Protein AF-A0A422QL48-F1 (afdb_monomer)

Organism: NCBI:txid373040

Solvent-accessible surface area (backbone atoms only — not comparable to full-atom values): 13027 Å² total; per-residue (Å²): 132,65,73,59,81,75,48,98,52,60,61,43,51,34,86,75,54,53,84,78,45,74,84,58,44,62,42,92,86,65,49,79,40,74,81,73,50,56,29,37,37,58,52,102,90,50,55,32,35,30,37,76,38,78,35,72,60,24,81,41,78,44,63,65,58,15,39,50,58,50,47,55,51,46,24,69,75,67,74,45,86,71,91,70,59,61,68,58,48,49,58,46,28,54,73,78,37,47,67,59,31,51,60,42,39,48,93,33,13,46,49,52,54,45,31,51,23,67,75,56,32,65,69,31,27,33,42,30,17,74,35,80,46,52,72,70,56,46,50,50,39,48,77,74,66,50,64,67,44,30,58,91,45,39,69,60,50,53,52,49,38,54,38,42,75,72,71,47,80,71,68,85,68,89,60,88,76,74,95,52,93,66,93,59,83,75,80,86,61,84,88,61,58,71,70,57,49,54,52,50,50,50,50,52,50,53,52,50,53,51,50,50,55,55,53,56,65,58,65,76,75,119

Foldseek 3Di:
DDLVVPDPFDKDACVVCVVVDDCFDQAPVGDTDRDAAGMWTDDPPDIAGEHEDAQDAEAQQDQVQLQVQLQVVCCVVVVDNDRDDLVVSLVVCVVVPVVSSCHRHPSRHLRVLLRVCVVQPCLHYEYEHCDHHDPVRVVVSVVVVHHYYYSVCVVVSNVQSVCVVVVNDQDQDDDPDDPDRDRDRPPPCPPDDPVVVVVVSVVVVVVVVVVVVVVVVVVVPD

Radius of gyration: 19.91 Å; Cα contacts (8 Å, |Δi|>4): 243; chains: 1; bounding box: 54×34×48 Å

Mean predicted aligned error: 13.11 Å

Nearest PDB structures (foldseek):
  1xmx-assembly1_A  TM=4.305E-01  e=8.529E-03  Vibrio cholerae
  8bao-assembly1_B  TM=3.977E-01  e=2.070E-01  Dysgonamonadaceae bacterium
  7lf1-assembly1_A  TM=5.171E-01  e=3.400E+00  Homo sapiens
  6dkt-assembly6_F  TM=5.519E-01  e=5.025E+00  Bacillus subtilis subsp. subtilis str. 168
  2hqr-assembly1_B  TM=3.252E-01  e=3.400E+00  Helicobacter pylori J99

Secondary structure (DSSP, 8-state):
--GGGGSSS-EEEHHHHGGGS-S-EE-TT--EE-PPPSEEEEETTEEEEEEEE-S--B---SHHHHHHHHHHHHHHHH---S---HHHHHHHHHHH-HHHHHHH-GGGBHHHHHHHHHHH-TTTEEEEESSPPPHHHHHHHHHTT--EEEGGGHHHHHHHHHHHHTT---------SSS-------GGGTT--HHHHHHHHHHHHHHHHHHHHHHHTTGGG-

Sequence (222 aa):
MAYFATLPIPSEATQTFAPLLPSTYRDGAGVELRGKPDALFTQAKSYTFIESKNGKLNYHLDKASSHRALQDEYTLRMHDGRDKDYNDLTAHFNRTNRSFMLDHAWNNSLFKVLALQAEHGWQRYVVCFKRNPSKADALRYIEAGLVFCTEKTLPDMLRTIELAQHGIFLPFQLKTRTYGYSVTPDHTDHGKPAAEIAASDRSRYEQRIAAIRTEAQRDDWY

Structure (mmCIF, N/CA/C/O backbone):
data_AF-A0A422QL48-F1
#
_entry.id   AF-A0A422QL48-F1
#
loop_
_atom_site.group_PDB
_atom_site.id
_atom_site.type_symbol
_atom_site.label_atom_id
_atom_site.label_alt_id
_atom_site.label_comp_id
_atom_site.label_asym_id
_atom_site.label_entity_id
_atom_site.label_seq_id
_atom_site.pdbx_PDB_ins_code
_atom_site.Cartn_x
_atom_site.Cartn_y
_atom_site.Cartn_z
_atom_site.occupancy
_atom_site.B_iso_or_equiv
_atom_site.auth_seq_id
_atom_site.auth_comp_id
_atom_site.auth_asym_id
_atom_site.auth_atom_id
_atom_site.pdbx_PDB_model_num
ATOM 1 N N . MET A 1 1 ? 7.522 18.920 6.821 1.00 43.50 1 MET A N 1
ATOM 2 C CA . MET A 1 1 ? 6.994 18.454 8.120 1.00 43.50 1 MET A CA 1
ATOM 3 C C . MET A 1 1 ? 5.850 17.498 7.849 1.00 43.50 1 MET A C 1
ATOM 5 O O . MET A 1 1 ? 4.996 17.833 7.038 1.00 43.50 1 MET A O 1
ATOM 9 N N . ALA A 1 2 ? 5.914 16.281 8.394 1.00 56.09 2 ALA A N 1
ATOM 10 C CA . ALA A 1 2 ? 4.987 15.200 8.067 1.00 56.09 2 ALA A CA 1
ATOM 11 C C . ALA A 1 2 ? 3.587 15.521 8.602 1.00 56.09 2 ALA A C 1
ATOM 13 O O . ALA A 1 2 ? 3.455 15.833 9.780 1.00 56.09 2 ALA A O 1
ATOM 14 N N . TYR A 1 3 ? 2.566 15.426 7.746 1.00 62.69 3 TYR A N 1
ATOM 15 C CA . TYR A 1 3 ? 1.146 15.606 8.076 1.00 62.69 3 TYR A CA 1
ATOM 16 C C . TYR A 1 3 ? 0.751 14.967 9.423 1.00 62.69 3 TYR A C 1
ATOM 18 O O . TYR A 1 3 ? 0.036 15.564 10.222 1.00 62.69 3 TYR A O 1
ATOM 26 N N . PHE A 1 4 ? 1.318 13.801 9.730 1.00 65.31 4 PHE A N 1
ATOM 27 C CA . PHE A 1 4 ? 1.089 13.060 10.971 1.00 65.31 4 PHE A CA 1
ATOM 28 C C . PHE A 1 4 ? 1.427 13.840 12.249 1.00 65.31 4 PHE A C 1
ATOM 30 O O . PHE A 1 4 ? 0.671 13.763 13.208 1.00 65.31 4 PHE A O 1
ATOM 37 N N . ALA A 1 5 ? 2.468 14.680 12.235 1.00 60.34 5 ALA A N 1
ATOM 38 C CA . ALA A 1 5 ? 2.866 15.487 13.392 1.00 60.34 5 ALA A CA 1
ATOM 39 C C . ALA A 1 5 ? 1.865 16.606 13.741 1.00 60.34 5 ALA A C 1
ATOM 41 O O . ALA A 1 5 ? 1.982 17.224 14.794 1.00 60.34 5 ALA A O 1
ATOM 42 N N . THR A 1 6 ? 0.908 16.896 12.854 1.00 65.62 6 THR A N 1
ATOM 43 C CA . THR A 1 6 ? -0.144 17.903 13.087 1.00 65.62 6 THR A CA 1
ATOM 44 C C . THR A 1 6 ? -1.448 17.313 13.616 1.00 65.62 6 THR A C 1
ATOM 46 O O . THR A 1 6 ? -2.377 18.058 13.921 1.00 65.62 6 THR A O 1
ATOM 49 N N . LEU A 1 7 ? -1.540 15.984 13.719 1.00 65.31 7 LEU A N 1
ATOM 50 C CA . LEU A 1 7 ? -2.732 15.327 14.233 1.00 65.31 7 LEU A CA 1
ATOM 51 C C . LEU A 1 7 ? -2.743 15.349 15.770 1.00 65.31 7 LEU A C 1
ATOM 53 O O . LEU A 1 7 ? -1.691 15.233 16.393 1.00 65.31 7 LEU A O 1
ATOM 57 N N . PRO A 1 8 ? -3.925 15.438 16.405 1.00 63.09 8 PRO A N 1
ATOM 58 C CA . PRO A 1 8 ? -4.055 15.455 17.865 1.00 63.09 8 PRO A CA 1
ATOM 59 C C . PRO A 1 8 ? -3.821 14.080 18.521 1.00 63.09 8 PRO A C 1
ATOM 61 O O . PRO A 1 8 ? -4.098 13.913 19.705 1.00 63.09 8 PRO A O 1
ATOM 64 N N . ILE A 1 9 ? -3.355 13.085 17.759 1.00 67.81 9 ILE A N 1
ATOM 65 C CA . ILE A 1 9 ? -3.074 11.725 18.226 1.00 67.81 9 ILE A CA 1
ATOM 66 C C . ILE A 1 9 ? -1.554 11.540 18.184 1.00 67.81 9 ILE A C 1
ATOM 68 O O . ILE A 1 9 ? -0.966 11.819 17.135 1.00 67.81 9 ILE A O 1
ATOM 72 N N . PRO A 1 10 ? -0.915 11.071 19.275 1.00 73.62 10 PRO A N 1
ATOM 73 C CA . PRO A 1 10 ? 0.518 10.818 19.292 1.00 73.62 10 PRO A CA 1
ATOM 74 C C . PRO A 1 10 ? 0.938 9.915 18.129 1.00 73.62 10 PRO A C 1
ATOM 76 O O . PRO A 1 10 ? 0.399 8.823 17.933 1.00 73.62 10 PRO A O 1
ATOM 79 N N . SER A 1 11 ? 1.904 10.396 17.350 1.00 78.31 11 SER A N 1
ATOM 80 C CA . SER A 1 11 ? 2.470 9.663 16.224 1.00 78.31 11 SER A CA 1
ATOM 81 C C . SER A 1 11 ? 3.981 9.583 16.360 1.00 78.31 11 SER A C 1
ATOM 83 O O . SER A 1 11 ? 4.636 10.594 16.625 1.00 78.31 11 SER A O 1
ATOM 85 N N . GLU A 1 12 ? 4.536 8.414 16.091 1.00 77.75 12 GLU A N 1
ATOM 86 C CA . GLU A 1 12 ? 5.967 8.175 16.002 1.00 77.75 12 GLU A CA 1
ATOM 87 C C . GLU A 1 12 ? 6.368 8.022 14.532 1.00 77.75 12 GLU A C 1
ATOM 89 O O . GLU A 1 12 ? 5.692 7.356 13.742 1.00 77.75 12 GLU A O 1
ATOM 94 N N . ALA A 1 13 ? 7.480 8.648 14.148 1.00 73.62 13 ALA A N 1
ATOM 95 C C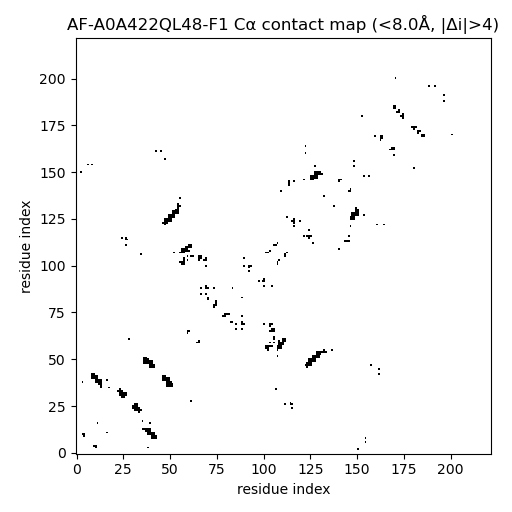A . ALA A 1 13 ? 8.055 8.463 12.821 1.00 73.62 13 ALA A CA 1
ATOM 96 C C . ALA A 1 13 ? 8.728 7.087 12.721 1.00 73.62 13 ALA A C 1
ATOM 98 O O . ALA A 1 13 ? 9.214 6.565 13.725 1.00 73.62 13 ALA A O 1
ATOM 99 N N . THR A 1 14 ? 8.844 6.536 11.505 1.00 74.62 14 THR A N 1
ATOM 100 C CA . THR A 1 14 ? 9.477 5.224 11.255 1.00 74.62 14 THR A CA 1
ATOM 101 C C . THR A 1 14 ? 10.773 5.013 12.023 1.00 74.62 14 THR A C 1
ATOM 103 O O . THR A 1 14 ? 10.976 3.945 12.579 1.00 74.62 14 THR A O 1
ATOM 106 N N . GLN A 1 15 ? 11.651 6.016 12.086 1.00 70.19 15 GLN A N 1
ATOM 107 C CA . GLN A 1 15 ? 12.968 5.893 12.723 1.00 70.19 15 GLN A CA 1
ATOM 108 C C . GLN A 1 15 ? 12.890 5.550 14.220 1.00 70.19 15 GLN A C 1
ATOM 110 O O . GLN A 1 15 ? 13.799 4.906 14.737 1.00 70.19 15 GLN A O 1
ATOM 115 N N . THR A 1 16 ? 11.805 5.941 14.890 1.00 65.38 16 THR A N 1
ATOM 116 C CA . THR A 1 16 ? 11.601 5.764 16.331 1.00 65.38 16 THR A CA 1
ATOM 117 C C . THR A 1 16 ? 11.198 4.331 16.678 1.00 65.38 16 THR A C 1
ATOM 119 O O . THR A 1 16 ? 11.767 3.745 17.594 1.00 65.38 16 THR A O 1
ATOM 122 N N . PHE A 1 17 ? 10.283 3.729 15.911 1.00 67.56 17 PHE A N 1
ATOM 123 C CA . PHE A 1 17 ? 9.769 2.379 16.186 1.00 67.56 17 PHE A CA 1
ATOM 124 C C . PHE A 1 17 ? 10.379 1.291 15.295 1.00 67.56 17 PHE A C 1
ATOM 126 O O . PHE A 1 17 ? 10.268 0.105 15.596 1.00 67.56 17 PHE A O 1
ATOM 133 N N . ALA A 1 18 ? 11.050 1.658 14.200 1.00 62.59 18 ALA A N 1
ATOM 134 C CA . ALA A 1 18 ? 11.677 0.713 13.282 1.00 62.59 18 ALA A CA 1
ATOM 135 C C . ALA A 1 18 ? 12.581 -0.323 13.972 1.00 62.59 18 ALA A C 1
ATOM 137 O O . ALA A 1 18 ? 12.515 -1.483 13.563 1.00 62.59 18 ALA A O 1
ATOM 138 N N . PRO A 1 19 ? 13.427 0.025 14.960 1.00 61.91 19 PRO A N 1
ATOM 139 C CA . PRO A 1 19 ? 14.270 -0.955 15.652 1.00 61.91 19 PRO A CA 1
ATOM 140 C C . PRO A 1 19 ? 13.489 -1.989 16.475 1.00 61.91 19 PRO A C 1
ATOM 142 O O . PRO A 1 19 ? 14.039 -3.031 16.806 1.00 61.91 19 PRO A O 1
ATOM 145 N N . LEU A 1 20 ? 12.226 -1.699 16.801 1.00 55.69 20 LEU A N 1
ATOM 146 C CA . LEU A 1 20 ? 11.358 -2.530 17.639 1.00 55.69 20 LEU A CA 1
ATOM 147 C C . LEU A 1 20 ? 10.508 -3.517 16.826 1.00 55.69 20 LEU A C 1
ATOM 149 O O . LEU A 1 20 ? 9.847 -4.379 17.399 1.00 55.69 20 LEU A O 1
ATOM 153 N N . LEU A 1 21 ? 10.506 -3.387 15.498 1.00 60.84 21 LEU A N 1
ATOM 154 C CA . LEU A 1 21 ? 9.803 -4.295 14.599 1.00 60.84 21 LEU A CA 1
ATOM 155 C C . LEU A 1 21 ? 10.692 -5.479 14.209 1.00 60.84 21 LEU A C 1
ATOM 157 O O . LEU A 1 21 ? 11.909 -5.292 14.083 1.00 60.84 21 LEU A O 1
ATOM 161 N N . PRO A 1 22 ? 10.104 -6.668 13.944 1.00 58.56 22 PRO A N 1
ATOM 162 C CA . PRO A 1 22 ? 10.820 -7.761 13.303 1.00 58.56 22 PRO A CA 1
ATOM 163 C C . PRO A 1 22 ? 11.587 -7.227 12.098 1.00 58.56 22 PRO A C 1
ATOM 165 O O . PRO A 1 22 ? 11.089 -6.371 11.357 1.00 58.56 22 PRO A O 1
ATOM 168 N N . SER A 1 23 ? 12.819 -7.702 11.910 1.00 52.09 23 SER A N 1
ATOM 169 C CA . SER A 1 23 ? 13.667 -7.236 10.813 1.00 52.09 23 SER A CA 1
ATOM 170 C C . SER A 1 23 ? 12.979 -7.399 9.462 1.00 52.09 23 SER A C 1
ATOM 172 O O . SER A 1 23 ? 13.298 -6.645 8.539 1.00 52.09 23 SER A O 1
ATOM 174 N N . THR A 1 24 ? 12.049 -8.356 9.362 1.00 54.09 24 THR A N 1
ATOM 175 C CA . THR A 1 24 ? 11.407 -8.755 8.122 1.00 54.09 24 THR A CA 1
ATOM 176 C C . THR A 1 24 ? 9.975 -9.271 8.293 1.00 54.09 24 THR A C 1
ATOM 178 O O . THR A 1 24 ? 9.623 -9.836 9.327 1.00 54.09 24 THR A O 1
ATOM 181 N N . TYR A 1 25 ? 9.166 -9.064 7.250 1.00 57.78 25 TYR A N 1
ATOM 182 C CA . TYR A 1 25 ? 7.804 -9.597 7.081 1.00 57.78 25 TYR A CA 1
ATOM 183 C C . TYR A 1 25 ? 7.784 -10.564 5.900 1.00 57.78 25 TYR A C 1
ATOM 185 O O . TYR A 1 25 ? 8.689 -10.508 5.064 1.00 57.78 25 TYR A O 1
ATOM 193 N N . ARG A 1 26 ? 6.779 -11.433 5.785 1.00 54.88 26 ARG A N 1
ATOM 194 C CA . ARG A 1 26 ? 6.633 -12.310 4.612 1.00 54.88 26 ARG A CA 1
ATOM 195 C C . ARG A 1 26 ? 5.375 -11.944 3.845 1.00 54.88 26 ARG A C 1
ATOM 197 O O . ARG A 1 26 ? 4.303 -11.866 4.427 1.00 54.88 26 ARG A O 1
ATOM 204 N N . ASP A 1 27 ? 5.501 -11.731 2.540 1.00 49.56 27 ASP A N 1
ATOM 205 C CA . ASP A 1 27 ? 4.314 -11.616 1.693 1.00 49.56 27 ASP A CA 1
ATOM 206 C C . ASP A 1 27 ? 3.631 -12.980 1.474 1.00 49.56 27 ASP A C 1
ATOM 208 O O . ASP A 1 27 ? 4.111 -14.025 1.924 1.00 49.56 27 ASP A O 1
ATOM 212 N N . GLY A 1 28 ? 2.502 -12.983 0.757 1.00 41.44 28 GLY A N 1
ATOM 213 C CA . GLY A 1 28 ? 1.765 -14.208 0.420 1.00 41.44 28 GLY A CA 1
ATOM 214 C C . GLY A 1 28 ? 2.546 -15.213 -0.444 1.00 41.44 28 GLY A C 1
ATOM 215 O O . GLY A 1 28 ? 2.122 -16.359 -0.557 1.00 41.44 28 GLY A O 1
ATOM 216 N N . ALA A 1 29 ? 3.688 -14.815 -1.017 1.00 46.56 29 ALA A N 1
ATOM 217 C CA . ALA A 1 29 ? 4.619 -15.677 -1.745 1.00 46.56 29 ALA A CA 1
ATOM 218 C C . ALA A 1 29 ? 5.824 -16.112 -0.881 1.00 46.56 29 ALA A C 1
ATOM 220 O O . ALA A 1 29 ? 6.724 -16.802 -1.360 1.00 46.56 29 ALA A O 1
ATOM 221 N N . GLY A 1 30 ? 5.853 -15.729 0.400 1.00 55.38 30 GLY A N 1
ATOM 222 C CA . GLY A 1 30 ? 6.920 -16.048 1.343 1.00 55.38 30 GLY A CA 1
ATOM 223 C C . GLY A 1 30 ? 8.168 -15.172 1.211 1.00 55.38 30 GLY A C 1
ATOM 224 O O . GLY A 1 30 ? 9.175 -15.483 1.856 1.00 55.38 30 GLY A O 1
ATOM 225 N N . VAL A 1 31 ? 8.126 -14.099 0.410 1.00 57.59 31 VAL A N 1
ATOM 226 C CA . VAL A 1 31 ? 9.260 -13.196 0.181 1.00 57.59 31 VAL A CA 1
ATOM 227 C C . VAL A 1 31 ? 9.440 -12.267 1.366 1.00 57.59 31 VAL A C 1
ATOM 229 O O . VAL A 1 31 ? 8.507 -11.640 1.866 1.00 57.59 31 VAL A O 1
ATOM 232 N N . GLU A 1 32 ? 10.695 -12.149 1.778 1.00 61.31 32 GLU A N 1
ATOM 233 C CA . GLU A 1 32 ? 11.108 -11.333 2.898 1.00 61.31 32 GLU A CA 1
ATOM 234 C C . GLU A 1 32 ? 11.042 -9.827 2.557 1.00 61.31 32 GLU A C 1
ATOM 236 O O . GLU A 1 32 ? 11.844 -9.282 1.790 1.00 61.31 32 GLU A O 1
ATOM 241 N N . LEU A 1 33 ? 10.059 -9.131 3.127 1.00 58.56 33 LEU A N 1
ATOM 242 C CA . LEU A 1 33 ? 9.851 -7.697 2.986 1.00 58.56 33 LEU A CA 1
ATOM 243 C C . LEU A 1 33 ? 10.631 -6.938 4.061 1.00 58.56 33 LEU A C 1
ATOM 245 O O . LEU A 1 33 ? 10.467 -7.162 5.257 1.00 58.56 33 LEU A O 1
ATOM 249 N N . ARG A 1 34 ? 11.447 -5.976 3.620 1.00 60.38 34 ARG A N 1
ATOM 250 C CA . ARG A 1 34 ? 12.254 -5.093 4.486 1.00 60.38 34 ARG A CA 1
ATOM 251 C C . ARG A 1 34 ? 11.665 -3.686 4.648 1.00 60.38 34 ARG A C 1
ATOM 253 O O . ARG A 1 34 ? 12.280 -2.823 5.269 1.00 60.38 34 ARG A O 1
ATOM 260 N N . GLY A 1 35 ? 10.506 -3.425 4.039 1.00 62.91 35 GLY A N 1
ATOM 261 C CA . GLY A 1 35 ? 9.853 -2.117 4.092 1.00 62.91 35 GLY A CA 1
ATOM 262 C C . GLY A 1 35 ? 9.143 -1.925 5.427 1.00 62.91 35 GLY A C 1
ATOM 263 O O . GLY A 1 35 ? 8.305 -2.748 5.781 1.00 62.91 35 GLY A O 1
ATOM 264 N N . LYS A 1 36 ? 9.473 -0.849 6.144 1.00 71.44 36 LYS A N 1
ATOM 265 C CA . LYS A 1 36 ? 8.817 -0.480 7.404 1.00 71.44 36 LYS A CA 1
ATOM 266 C C . LYS A 1 36 ? 7.726 0.568 7.139 1.00 71.44 36 LYS A C 1
ATOM 268 O O . LYS A 1 36 ? 7.921 1.376 6.231 1.00 71.44 36 LYS A O 1
ATOM 273 N N . PRO A 1 37 ? 6.625 0.571 7.912 1.00 78.62 37 PRO A N 1
ATOM 274 C CA . PRO A 1 37 ? 5.576 1.586 7.801 1.00 78.62 37 PRO A CA 1
ATOM 275 C C . PRO A 1 37 ? 6.116 3.010 7.990 1.00 78.62 37 PRO A C 1
ATOM 277 O O . PRO A 1 37 ? 7.118 3.210 8.682 1.00 78.62 37 PRO A O 1
ATOM 280 N N . ASP A 1 38 ? 5.434 4.007 7.427 1.00 83.12 38 ASP A N 1
ATOM 281 C CA . ASP A 1 38 ? 5.844 5.420 7.474 1.00 83.12 38 ASP A CA 1
ATOM 282 C C . ASP A 1 38 ? 5.594 6.078 8.844 1.00 83.12 38 ASP A C 1
ATOM 284 O O . ASP A 1 38 ? 6.301 7.011 9.236 1.00 83.12 38 ASP A O 1
ATOM 288 N N . ALA A 1 39 ? 4.584 5.610 9.579 1.00 84.94 39 ALA A N 1
ATOM 289 C CA . ALA A 1 39 ? 4.273 6.104 10.916 1.00 84.94 39 ALA A CA 1
ATOM 290 C C . ALA A 1 39 ? 3.626 5.031 11.799 1.00 84.94 39 ALA A C 1
ATOM 292 O O . ALA A 1 39 ? 3.051 4.059 11.309 1.00 84.94 39 ALA A O 1
ATOM 293 N N . LEU A 1 40 ? 3.700 5.250 13.107 1.00 84.06 40 LEU A N 1
ATOM 294 C CA . LEU A 1 40 ? 2.999 4.489 14.133 1.00 84.06 40 LEU A CA 1
ATOM 295 C C . LEU A 1 40 ? 2.146 5.461 14.939 1.00 84.06 40 LEU A C 1
ATOM 297 O O . LEU A 1 40 ? 2.664 6.444 15.457 1.00 84.06 40 LEU A O 1
ATOM 301 N N . PHE A 1 41 ? 0.854 5.191 15.054 1.00 81.56 41 PHE A N 1
ATOM 302 C CA . PHE A 1 41 ? -0.030 5.916 15.961 1.00 81.56 41 PHE A CA 1
ATOM 303 C C . PHE A 1 41 ? -0.278 5.061 17.189 1.00 81.56 41 PHE A C 1
ATOM 305 O O . PHE A 1 41 ? -0.670 3.899 17.060 1.00 81.56 41 PHE A O 1
ATOM 312 N N . THR A 1 42 ? -0.048 5.636 18.364 1.00 77.38 42 THR A N 1
ATOM 313 C CA . THR A 1 42 ? -0.308 4.983 19.645 1.00 77.38 42 THR A CA 1
ATOM 314 C C . THR A 1 42 ? -1.605 5.527 20.235 1.00 77.38 42 THR A C 1
ATOM 316 O O . THR A 1 42 ? -1.836 6.733 20.316 1.00 77.38 42 THR A O 1
ATOM 319 N N . GLN A 1 43 ? -2.491 4.611 20.608 1.00 72.75 43 GLN A N 1
ATOM 320 C CA . GLN A 1 43 ? -3.752 4.874 21.297 1.00 72.75 43 GLN A CA 1
ATOM 321 C C . GLN A 1 43 ? -3.688 4.214 22.676 1.00 72.75 43 GLN A C 1
ATOM 323 O O . GLN A 1 43 ? -2.809 3.391 22.936 1.00 72.75 43 GLN A O 1
ATOM 328 N N . ALA A 1 44 ? -4.612 4.549 23.578 1.00 66.38 44 ALA A N 1
ATOM 329 C CA . ALA A 1 44 ? -4.507 4.190 24.997 1.00 66.38 44 ALA A CA 1
ATOM 330 C C . ALA A 1 44 ? -4.280 2.687 25.272 1.00 66.38 44 ALA A C 1
ATOM 332 O O . ALA A 1 44 ? -3.694 2.334 26.295 1.00 66.38 44 ALA A O 1
ATOM 333 N N . LYS A 1 45 ? -4.736 1.795 24.380 1.00 67.19 45 LYS A N 1
ATOM 334 C CA . LYS A 1 45 ? -4.548 0.336 24.489 1.00 67.19 45 LYS A CA 1
ATOM 335 C C . LYS A 1 45 ? -4.103 -0.335 23.189 1.00 67.19 45 LYS A C 1
ATOM 337 O O . LYS A 1 45 ? -4.168 -1.560 23.084 1.00 67.19 45 LYS A O 1
ATOM 342 N N . SER A 1 46 ? -3.685 0.432 22.186 1.00 71.88 46 SER A N 1
ATOM 343 C CA . SER A 1 46 ? -3.383 -0.130 20.873 1.00 71.88 46 SER A CA 1
ATOM 344 C C . SER A 1 46 ? -2.409 0.705 20.065 1.00 71.88 46 SER A C 1
ATOM 346 O O . SER A 1 46 ? -2.008 1.804 20.445 1.00 71.88 46 SER A O 1
ATOM 348 N N . TYR A 1 47 ? -2.003 0.134 18.940 1.00 81.56 47 TYR A N 1
ATOM 349 C CA . TYR A 1 47 ? -1.135 0.780 17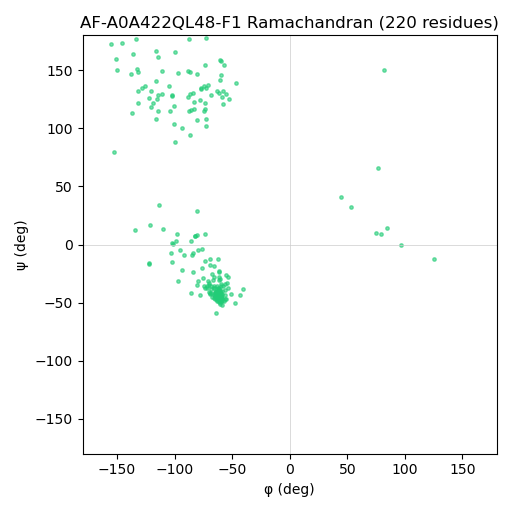.986 1.00 81.56 47 TYR A CA 1
ATOM 350 C C . TYR A 1 47 ? -1.634 0.501 16.570 1.00 81.56 47 TYR A C 1
ATOM 352 O O . TYR A 1 47 ? -2.168 -0.574 16.290 1.00 81.56 47 TYR A O 1
ATOM 360 N N . THR A 1 48 ? -1.439 1.470 15.680 1.00 85.00 48 THR A N 1
ATOM 361 C CA . THR A 1 48 ? -1.760 1.348 14.256 1.00 85.00 48 THR A CA 1
ATOM 362 C C . THR A 1 48 ? -0.575 1.819 13.421 1.00 85.00 48 THR A C 1
ATOM 364 O O . THR A 1 48 ? -0.147 2.968 13.528 1.00 85.00 48 THR A O 1
ATOM 367 N N . PHE A 1 49 ? -0.054 0.940 12.571 1.00 87.06 49 PHE A N 1
ATOM 368 C CA . PHE A 1 49 ? 0.920 1.277 11.542 1.00 87.06 49 PHE A CA 1
ATOM 369 C C . PHE A 1 49 ? 0.237 1.960 10.364 1.00 87.06 49 PHE A C 1
ATOM 371 O O . PHE A 1 49 ? -0.787 1.487 9.867 1.00 87.06 49 PHE A O 1
ATOM 378 N N . ILE A 1 50 ? 0.841 3.043 9.885 1.00 89.31 50 ILE A N 1
ATOM 379 C CA . ILE A 1 50 ? 0.377 3.791 8.723 1.00 89.31 50 ILE A CA 1
ATOM 380 C C . ILE A 1 50 ? 1.412 3.700 7.609 1.00 89.31 50 ILE A C 1
ATOM 382 O O . ILE A 1 50 ? 2.570 4.078 7.786 1.00 89.31 50 ILE A O 1
ATOM 386 N N . GLU A 1 51 ? 0.969 3.251 6.440 1.00 90.56 51 GLU A N 1
ATOM 387 C CA . GLU A 1 51 ? 1.723 3.320 5.188 1.00 90.56 51 GLU A CA 1
ATOM 388 C C . GLU A 1 51 ? 1.145 4.450 4.328 1.00 90.56 51 GLU A C 1
ATOM 390 O O . GLU A 1 51 ? -0.005 4.400 3.887 1.00 90.56 51 GLU A O 1
ATOM 395 N N . SER A 1 52 ? 1.941 5.486 4.087 1.00 90.75 52 SER A N 1
ATOM 396 C CA . SER A 1 52 ? 1.562 6.657 3.310 1.00 90.75 52 SER A CA 1
ATOM 397 C C . SER A 1 52 ? 1.756 6.420 1.814 1.00 90.75 52 SER A C 1
ATOM 399 O O . SER A 1 52 ? 2.824 6.021 1.345 1.00 90.75 52 SER A O 1
ATOM 401 N N . LYS A 1 53 ? 0.728 6.727 1.021 1.00 90.25 53 LYS A N 1
ATOM 402 C CA . LYS A 1 53 ? 0.732 6.557 -0.440 1.00 90.25 53 LYS A CA 1
ATOM 403 C C . LYS A 1 53 ? 0.225 7.806 -1.145 1.00 90.25 53 LYS A C 1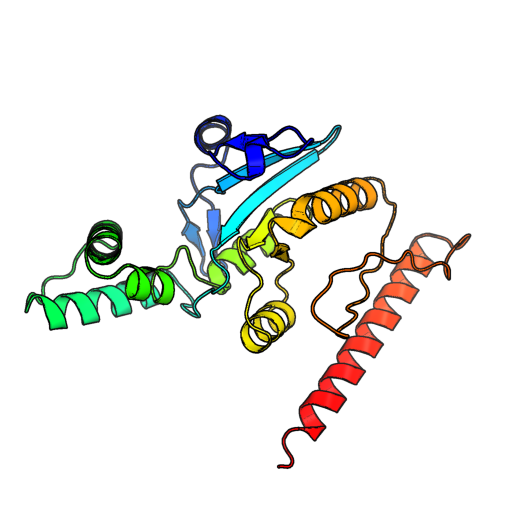
ATOM 405 O O . LYS A 1 53 ? -0.636 8.511 -0.645 1.00 90.25 53 LYS A O 1
ATOM 410 N N . ASN A 1 54 ? 0.715 8.097 -2.348 1.00 82.38 54 ASN A N 1
ATOM 411 C CA . ASN A 1 54 ? 0.342 9.334 -3.056 1.00 82.38 54 ASN A CA 1
ATOM 412 C C . ASN A 1 54 ? -1.033 9.292 -3.758 1.00 82.38 54 ASN A C 1
ATOM 414 O O . ASN A 1 54 ? -1.454 10.316 -4.289 1.00 82.38 54 ASN A O 1
ATOM 418 N N . GLY A 1 55 ? -1.720 8.145 -3.766 1.00 75.44 55 GLY A N 1
ATOM 419 C CA . GLY A 1 55 ? -3.067 7.980 -4.343 1.00 75.44 55 GLY A CA 1
ATOM 420 C C . GLY A 1 55 ? -3.182 6.861 -5.384 1.00 75.44 55 GLY A C 1
ATOM 421 O O . GLY A 1 55 ? -4.289 6.467 -5.732 1.00 75.44 55 GLY A O 1
ATOM 422 N N . LYS A 1 56 ? -2.054 6.320 -5.861 1.00 88.88 56 LYS A N 1
ATOM 423 C CA . LYS A 1 56 ? -2.008 5.224 -6.837 1.00 88.88 56 LYS A CA 1
ATOM 424 C C . LYS A 1 56 ? -1.104 4.097 -6.341 1.00 88.88 56 LYS A C 1
ATOM 426 O O . LYS A 1 56 ? -0.005 4.362 -5.855 1.00 88.88 56 LYS A O 1
ATOM 431 N N . LEU A 1 57 ? -1.583 2.867 -6.480 1.00 91.00 57 LEU A N 1
ATOM 432 C CA . LEU A 1 57 ? -0.856 1.625 -6.251 1.00 91.00 57 LEU A CA 1
ATOM 433 C C . LEU A 1 57 ? -0.751 0.866 -7.572 1.00 91.00 57 LEU A C 1
ATOM 435 O O . LEU A 1 57 ? -1.704 0.834 -8.357 1.00 91.00 57 LEU A O 1
ATOM 439 N N . ASN A 1 58 ? 0.395 0.246 -7.817 1.00 90.44 58 ASN A N 1
ATOM 440 C CA . ASN A 1 58 ? 0.610 -0.575 -9.004 1.00 90.44 58 ASN A CA 1
ATOM 441 C C . ASN A 1 58 ? 0.164 -2.032 -8.782 1.00 90.44 58 ASN A C 1
ATOM 443 O O . ASN A 1 58 ? -0.317 -2.392 -7.706 1.00 90.44 58 ASN A O 1
ATOM 447 N N . TYR A 1 59 ? 0.270 -2.846 -9.832 1.00 83.81 59 TYR A N 1
ATOM 448 C CA . TYR A 1 59 ? -0.248 -4.220 -9.886 1.00 83.81 59 TYR A CA 1
ATOM 449 C C . TYR A 1 59 ? 0.849 -5.285 -9.886 1.00 83.81 59 TYR A C 1
ATOM 451 O O . TYR A 1 59 ? 0.573 -6.439 -10.200 1.00 83.81 59 TYR A O 1
ATOM 459 N N . HIS A 1 60 ? 2.092 -4.917 -9.570 1.00 85.38 60 HIS A N 1
ATOM 460 C CA . HIS A 1 60 ? 3.156 -5.912 -9.463 1.00 85.38 60 HIS A CA 1
ATOM 461 C C . HIS A 1 60 ? 2.768 -6.928 -8.399 1.00 85.38 60 HIS A C 1
ATOM 463 O O . HIS A 1 60 ? 2.394 -6.522 -7.301 1.00 85.38 60 HIS A O 1
ATOM 469 N N . LEU A 1 61 ? 2.785 -8.214 -8.746 1.00 78.81 61 LEU A N 1
ATOM 470 C CA . LEU A 1 61 ? 2.339 -9.306 -7.873 1.00 78.81 61 LEU A CA 1
ATOM 471 C C . LEU A 1 61 ? 3.404 -9.672 -6.844 1.00 78.81 61 LEU A C 1
ATOM 473 O O . LEU A 1 61 ? 3.073 -10.047 -5.724 1.00 78.81 61 LEU A O 1
ATOM 477 N N . ASP A 1 62 ? 4.670 -9.514 -7.221 1.00 76.62 62 ASP A N 1
ATOM 478 C CA . ASP A 1 62 ? 5.824 -9.796 -6.384 1.00 76.62 62 ASP A CA 1
ATOM 479 C C . ASP A 1 62 ? 6.973 -8.811 -6.676 1.00 76.62 62 ASP A C 1
ATOM 481 O O . ASP A 1 62 ? 6.933 -7.970 -7.587 1.00 76.62 62 ASP A O 1
ATOM 485 N N . LYS A 1 63 ? 8.035 -8.901 -5.871 1.00 84.31 63 LYS A N 1
ATOM 486 C CA . LYS A 1 63 ? 9.227 -8.065 -6.046 1.00 84.31 63 LYS A CA 1
ATOM 487 C C . LYS A 1 63 ? 9.967 -8.365 -7.358 1.00 84.31 63 LYS A C 1
ATOM 489 O O . LYS A 1 63 ? 10.616 -7.467 -7.892 1.00 84.31 63 LYS A O 1
ATOM 494 N N . ALA A 1 64 ? 9.877 -9.587 -7.881 1.00 86.81 64 ALA A N 1
ATOM 495 C CA . ALA A 1 64 ? 10.566 -9.987 -9.104 1.00 86.81 64 ALA A CA 1
ATOM 496 C C . ALA A 1 64 ? 9.912 -9.375 -10.355 1.00 86.81 64 ALA A C 1
ATOM 498 O O . ALA A 1 64 ? 10.623 -8.939 -11.258 1.00 86.81 64 ALA A O 1
ATOM 499 N N . SER A 1 65 ? 8.580 -9.266 -10.401 1.00 85.56 65 SER A N 1
ATOM 500 C CA . SER A 1 65 ? 7.852 -8.603 -11.488 1.00 85.56 65 SER A CA 1
ATOM 501 C C . SER A 1 65 ? 8.181 -7.111 -11.537 1.00 85.56 65 SER A C 1
ATOM 503 O O . SER A 1 65 ? 8.421 -6.553 -12.607 1.00 85.56 65 SER A O 1
ATOM 505 N N . SER A 1 66 ? 8.272 -6.483 -10.361 1.00 91.19 66 SER A N 1
ATOM 506 C CA . SER A 1 66 ? 8.705 -5.095 -10.209 1.00 91.19 66 SER A CA 1
ATOM 507 C C . SER A 1 66 ? 10.155 -4.902 -10.664 1.00 91.19 66 SER A C 1
ATOM 509 O O . SER A 1 66 ? 10.437 -4.000 -11.450 1.00 91.19 66 SER A O 1
ATOM 511 N N . HIS A 1 67 ? 11.069 -5.770 -10.215 1.00 94.25 67 HIS A N 1
ATOM 512 C CA . HIS A 1 67 ? 12.480 -5.739 -10.609 1.00 94.25 67 HIS A CA 1
ATOM 513 C C . HIS A 1 67 ? 12.653 -5.850 -12.123 1.00 94.25 67 HIS A C 1
ATOM 515 O O . HIS A 1 67 ? 13.312 -4.994 -12.705 1.00 94.25 67 HIS A O 1
ATOM 521 N N . ARG A 1 68 ? 11.983 -6.814 -12.762 1.00 94.69 68 ARG A N 1
ATOM 522 C CA . ARG A 1 68 ? 12.053 -7.021 -14.213 1.00 94.69 68 ARG A CA 1
ATOM 523 C C . ARG A 1 68 ? 11.608 -5.782 -14.987 1.00 94.69 68 ARG A C 1
ATOM 525 O O . ARG A 1 68 ? 12.340 -5.309 -15.842 1.00 94.69 68 ARG A O 1
ATOM 532 N N . ALA A 1 69 ? 10.476 -5.185 -14.608 1.00 96.25 69 ALA A N 1
ATOM 533 C CA . ALA A 1 69 ? 9.985 -3.973 -15.262 1.00 96.25 69 ALA A CA 1
ATOM 534 C C . ALA A 1 69 ? 10.948 -2.778 -15.119 1.00 96.25 69 ALA A C 1
ATOM 536 O O . ALA A 1 69 ? 11.106 -1.994 -16.053 1.00 96.25 69 ALA A O 1
ATOM 537 N N . LEU A 1 70 ? 11.598 -2.627 -13.959 1.00 96.38 70 LEU A N 1
ATOM 538 C CA . LEU A 1 70 ? 12.612 -1.588 -13.760 1.00 96.38 70 LEU A CA 1
ATOM 539 C C . LEU A 1 70 ? 13.892 -1.883 -14.559 1.00 96.38 70 LEU A C 1
ATOM 541 O O . LEU A 1 70 ? 14.474 -0.965 -15.133 1.00 96.38 70 LEU A O 1
ATOM 545 N N . GLN A 1 71 ? 14.333 -3.141 -14.593 1.00 97.69 71 GLN A N 1
ATOM 546 C CA . GLN A 1 71 ? 15.524 -3.572 -15.323 1.00 97.69 71 GLN A CA 1
ATOM 547 C C . GLN A 1 71 ? 15.349 -3.381 -16.833 1.00 97.69 71 GLN A C 1
ATOM 549 O O . GLN A 1 71 ? 16.231 -2.806 -17.467 1.00 97.69 71 GLN A O 1
ATOM 554 N N . ASP A 1 72 ? 14.205 -3.784 -17.391 1.00 97.25 72 ASP A N 1
ATOM 555 C CA . ASP A 1 72 ? 13.895 -3.645 -18.817 1.00 97.25 72 ASP A CA 1
ATOM 556 C C . ASP A 1 72 ? 13.952 -2.172 -19.250 1.00 97.25 72 ASP A C 1
ATOM 558 O O . ASP A 1 72 ? 14.612 -1.820 -20.231 1.00 97.25 72 ASP A O 1
ATOM 562 N N . GLU A 1 73 ? 13.340 -1.280 -18.465 1.00 97.19 73 GLU A N 1
ATOM 563 C CA . GLU A 1 73 ? 13.373 0.159 -18.731 1.00 97.19 73 GLU A CA 1
ATOM 564 C C . GLU A 1 73 ? 14.786 0.744 -18.585 1.00 97.19 73 GLU A C 1
ATOM 566 O O . GLU A 1 73 ? 15.189 1.626 -19.348 1.00 97.19 73 GLU A O 1
ATOM 571 N N . TYR A 1 74 ? 15.562 0.269 -17.608 1.00 97.25 74 TYR A N 1
ATOM 572 C CA . TYR A 1 74 ? 16.936 0.725 -17.409 1.00 97.25 74 TYR A CA 1
ATOM 573 C C . TYR A 1 74 ? 17.815 0.327 -18.592 1.00 97.25 74 TYR A C 1
ATOM 575 O O . TYR A 1 74 ? 18.533 1.165 -19.139 1.00 97.25 74 TYR A O 1
ATOM 583 N N . THR A 1 75 ? 17.725 -0.930 -19.024 1.00 97.25 75 THR A N 1
ATOM 584 C CA . THR A 1 75 ? 18.453 -1.443 -20.183 1.00 97.25 75 THR A CA 1
ATOM 585 C C . THR A 1 75 ? 18.070 -0.690 -21.452 1.00 97.25 75 THR A C 1
ATOM 587 O O . THR A 1 75 ? 18.960 -0.318 -22.216 1.00 97.25 75 THR A O 1
ATOM 590 N N . LEU A 1 76 ? 16.785 -0.378 -21.643 1.00 96.38 76 LEU A N 1
ATOM 591 C CA . LEU A 1 76 ? 16.318 0.414 -22.779 1.00 96.38 76 LEU A CA 1
ATOM 592 C C . LEU A 1 76 ? 16.924 1.828 -22.799 1.00 96.38 76 LEU A C 1
ATOM 594 O O . LEU A 1 76 ? 17.372 2.285 -23.848 1.00 96.38 76 LEU A O 1
ATOM 598 N N . ARG A 1 77 ? 16.950 2.522 -21.653 1.00 95.31 77 ARG A N 1
ATOM 599 C CA . ARG A 1 77 ? 17.403 3.924 -21.561 1.00 95.31 77 ARG A CA 1
ATOM 600 C C . ARG A 1 77 ? 18.917 4.090 -21.518 1.00 95.31 77 ARG A C 1
ATOM 602 O O . ARG A 1 77 ? 19.433 5.094 -21.998 1.00 95.31 77 ARG A O 1
ATOM 609 N N . MET A 1 78 ? 19.611 3.154 -20.878 1.00 95.88 78 MET A N 1
ATOM 610 C CA . MET A 1 78 ? 21.049 3.247 -20.607 1.00 95.88 78 MET A CA 1
ATOM 611 C C . MET A 1 78 ? 21.883 2.374 -21.545 1.00 95.88 78 MET A C 1
ATOM 613 O O . MET A 1 78 ? 23.109 2.437 -21.488 1.00 95.88 78 MET A O 1
ATOM 617 N N . HIS A 1 79 ? 21.235 1.548 -22.374 1.00 94.75 79 HIS A N 1
ATOM 618 C CA . HIS A 1 79 ? 21.879 0.548 -23.230 1.00 94.75 79 HIS A CA 1
ATOM 619 C C . HIS A 1 79 ? 22.818 -0.395 -22.452 1.00 94.75 79 HIS A C 1
ATOM 621 O O . HIS A 1 79 ? 23.830 -0.861 -22.973 1.00 94.75 79 HIS A O 1
ATOM 627 N N . ASP A 1 80 ? 22.481 -0.681 -21.189 1.00 94.56 80 ASP A N 1
ATOM 628 C CA . ASP A 1 80 ? 23.234 -1.572 -20.302 1.00 94.56 80 ASP A CA 1
ATOM 629 C C . ASP A 1 80 ? 22.379 -2.793 -19.943 1.00 94.56 80 ASP A C 1
ATOM 631 O O . ASP A 1 80 ? 21.406 -2.691 -19.194 1.00 94.56 80 ASP A O 1
ATOM 635 N N . GLY A 1 81 ? 22.742 -3.951 -20.496 1.00 91.69 81 GLY A N 1
ATOM 636 C CA . GLY A 1 81 ? 22.044 -5.225 -20.291 1.00 91.69 81 GLY A CA 1
ATOM 637 C C . GLY A 1 81 ? 22.474 -6.001 -19.044 1.00 91.69 81 GLY A C 1
ATOM 638 O O . GLY A 1 81 ? 22.019 -7.123 -18.844 1.00 91.69 81 GLY A O 1
ATOM 639 N N . ARG A 1 82 ? 23.378 -5.459 -18.217 1.00 95.38 82 ARG A N 1
ATOM 640 C CA . ARG A 1 82 ? 23.774 -6.120 -16.966 1.00 95.38 82 ARG A CA 1
ATOM 641 C C . ARG A 1 82 ? 22.650 -6.011 -15.946 1.00 95.38 82 ARG A C 1
ATOM 643 O O . ARG A 1 82 ? 22.135 -4.913 -15.724 1.00 95.38 82 ARG A O 1
ATOM 650 N N . ASP A 1 83 ? 22.360 -7.127 -15.285 1.00 95.12 83 ASP A N 1
ATOM 651 C CA . ASP A 1 83 ? 21.389 -7.175 -14.198 1.00 95.12 83 ASP A CA 1
ATOM 652 C C . ASP A 1 83 ? 21.828 -6.277 -13.033 1.00 95.12 83 ASP A C 1
ATOM 654 O O . ASP A 1 83 ? 22.994 -6.292 -12.617 1.00 95.12 83 ASP A O 1
ATOM 658 N N . LYS A 1 84 ? 20.912 -5.436 -12.559 1.00 95.81 84 LYS A N 1
ATOM 659 C CA . LYS A 1 84 ? 21.152 -4.448 -11.506 1.00 95.81 84 LYS A CA 1
ATOM 660 C C . LYS A 1 84 ? 20.410 -4.837 -10.243 1.00 95.81 84 LYS A C 1
ATOM 662 O O . LYS A 1 84 ? 19.306 -5.378 -10.291 1.00 95.81 84 LYS A O 1
ATOM 667 N N . ASP A 1 85 ? 20.979 -4.473 -9.096 1.00 94.62 85 ASP A N 1
ATOM 668 C CA . ASP A 1 85 ? 20.257 -4.610 -7.837 1.00 94.62 85 ASP A CA 1
ATOM 669 C C . ASP A 1 85 ? 18.971 -3.771 -7.860 1.00 94.62 85 ASP A C 1
ATOM 671 O O . ASP A 1 85 ? 18.923 -2.640 -8.353 1.00 94.62 85 ASP A O 1
ATOM 675 N N . TYR A 1 86 ? 17.913 -4.324 -7.274 1.00 91.31 86 TYR A N 1
ATOM 676 C CA . TYR A 1 86 ? 16.614 -3.667 -7.193 1.00 91.31 86 TYR A CA 1
ATOM 677 C C . TYR A 1 86 ? 16.682 -2.290 -6.511 1.00 91.31 86 TYR A C 1
ATOM 679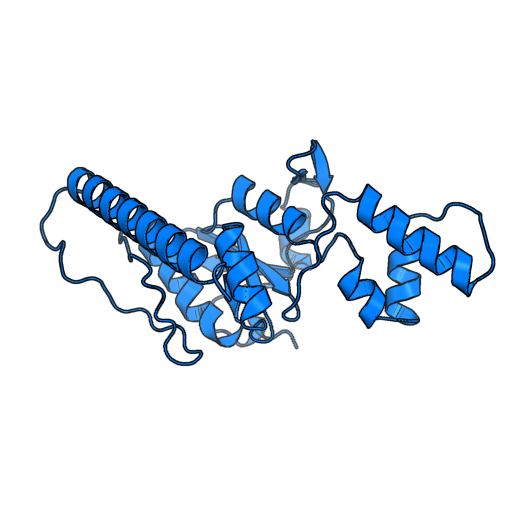 O O . TYR A 1 86 ? 16.003 -1.343 -6.925 1.00 91.31 86 TYR A O 1
ATOM 687 N N . ASN A 1 87 ? 17.486 -2.148 -5.454 1.00 90.12 87 ASN A N 1
ATOM 688 C CA . ASN A 1 87 ? 17.595 -0.878 -4.740 1.00 90.12 87 ASN A CA 1
ATOM 689 C C . ASN A 1 87 ? 18.318 0.169 -5.594 1.00 90.12 87 ASN A C 1
ATOM 691 O O . ASN A 1 87 ? 17.917 1.332 -5.590 1.00 90.12 87 ASN A O 1
ATOM 695 N N . ASP A 1 88 ? 19.304 -0.242 -6.392 1.00 94.19 88 ASP A N 1
ATOM 696 C CA . ASP A 1 88 ? 19.992 0.654 -7.323 1.00 94.19 88 ASP A CA 1
ATOM 697 C C . ASP A 1 88 ? 19.054 1.142 -8.432 1.00 94.19 88 ASP A C 1
ATOM 699 O O . ASP A 1 88 ? 19.010 2.341 -8.726 1.00 94.19 88 ASP A O 1
ATOM 703 N N . LEU A 1 89 ? 18.242 0.241 -8.996 1.00 95.25 89 LEU A N 1
ATOM 704 C CA . LEU A 1 89 ? 17.228 0.582 -9.997 1.00 95.25 89 LEU A CA 1
ATOM 705 C C . LEU A 1 89 ? 16.196 1.568 -9.440 1.00 95.25 89 LEU A C 1
ATOM 707 O O . LEU A 1 89 ? 15.937 2.615 -10.040 1.00 95.25 89 LEU A O 1
ATOM 711 N N . THR A 1 90 ? 15.631 1.282 -8.265 1.00 92.69 90 THR A N 1
ATOM 712 C CA . THR A 1 90 ? 14.664 2.192 -7.628 1.00 92.69 90 THR A CA 1
ATOM 713 C C . THR A 1 90 ? 15.288 3.543 -7.281 1.00 92.69 90 THR A C 1
ATOM 715 O O . THR A 1 90 ? 14.664 4.578 -7.525 1.00 92.69 90 THR A O 1
ATOM 718 N N . ALA A 1 91 ? 16.530 3.573 -6.786 1.00 92.62 91 ALA A N 1
ATOM 719 C CA . ALA A 1 91 ? 17.253 4.810 -6.504 1.00 92.62 91 ALA A CA 1
ATOM 720 C C . ALA A 1 91 ? 17.572 5.608 -7.777 1.00 92.62 91 ALA A C 1
ATOM 722 O O . ALA A 1 91 ? 17.560 6.843 -7.746 1.00 92.62 91 ALA A O 1
ATOM 723 N N . HIS A 1 92 ? 17.866 4.937 -8.892 1.00 94.88 92 HIS A N 1
ATOM 724 C CA . HIS A 1 92 ? 18.048 5.573 -10.194 1.00 94.88 92 HIS A CA 1
ATOM 725 C C . HIS A 1 92 ? 16.743 6.226 -10.663 1.00 94.88 92 HIS A C 1
ATOM 727 O O . HIS A 1 92 ? 16.699 7.447 -10.815 1.00 94.88 92 HIS A O 1
ATOM 733 N N . PHE A 1 93 ? 15.658 5.458 -10.807 1.00 96.12 93 PHE A N 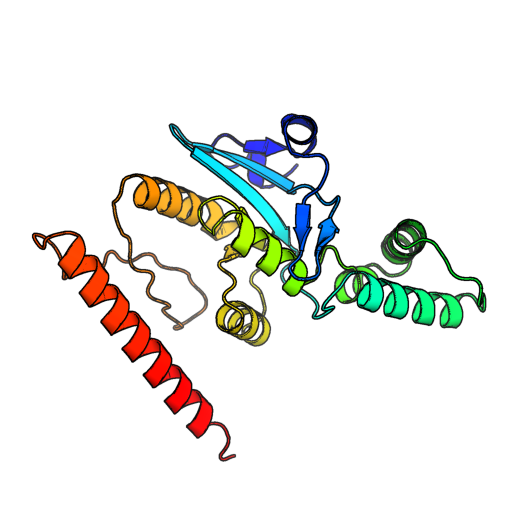1
ATOM 734 C CA . PHE A 1 93 ? 14.392 5.989 -11.323 1.00 96.12 93 PHE A CA 1
ATOM 735 C C . PHE A 1 93 ? 13.7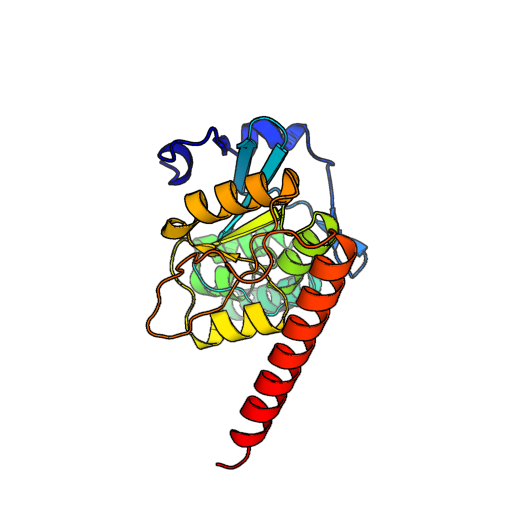36 6.997 -10.387 1.00 96.12 93 PHE A C 1
ATOM 737 O O . PHE A 1 93 ? 13.123 7.948 -10.858 1.00 96.12 93 PHE A O 1
ATOM 744 N N . ASN A 1 94 ? 13.909 6.887 -9.070 1.00 92.50 94 ASN A N 1
ATOM 745 C CA . ASN A 1 94 ? 13.429 7.928 -8.163 1.00 92.50 94 ASN A CA 1
ATOM 746 C C . ASN A 1 94 ? 14.081 9.300 -8.447 1.00 92.50 94 ASN A C 1
ATOM 748 O O . ASN A 1 94 ? 13.445 10.329 -8.225 1.00 92.50 94 ASN A O 1
ATOM 752 N N . ARG A 1 95 ? 15.324 9.316 -8.958 1.00 94.12 95 ARG A N 1
ATOM 753 C CA . ARG A 1 95 ? 16.048 10.534 -9.359 1.00 94.12 95 ARG A CA 1
ATOM 754 C C . ARG A 1 95 ? 15.735 10.967 -10.791 1.00 94.12 95 ARG A C 1
ATOM 756 O O . ARG A 1 95 ? 15.579 12.158 -11.027 1.00 94.12 95 ARG A O 1
ATOM 763 N N . THR A 1 96 ? 15.657 10.028 -11.733 1.00 95.31 96 THR A N 1
ATOM 764 C CA . THR A 1 96 ? 15.578 10.334 -13.175 1.00 95.31 96 THR A CA 1
ATOM 765 C C . THR A 1 96 ? 14.157 10.328 -13.737 1.00 95.31 96 THR A C 1
ATOM 767 O O . THR A 1 96 ? 13.859 11.085 -14.655 1.00 95.31 96 THR A O 1
ATOM 770 N N . ASN A 1 97 ? 13.260 9.500 -13.198 1.00 93.69 97 ASN A N 1
ATOM 771 C CA . ASN A 1 97 ? 11.865 9.409 -13.623 1.00 93.69 97 ASN A CA 1
ATOM 772 C C . ASN A 1 97 ? 10.967 8.926 -12.475 1.00 93.69 97 ASN A C 1
ATOM 774 O O . ASN A 1 97 ? 10.573 7.758 -12.387 1.00 93.69 97 ASN A O 1
ATOM 778 N N . ARG A 1 98 ? 10.626 9.857 -11.581 1.00 90.25 98 ARG A N 1
ATOM 779 C CA . ARG A 1 98 ? 9.858 9.542 -10.374 1.00 90.25 98 ARG A CA 1
ATOM 780 C C . ARG A 1 98 ? 8.485 8.943 -10.676 1.00 90.25 98 ARG A C 1
ATOM 782 O O . ARG A 1 98 ? 8.032 8.104 -9.905 1.00 90.25 98 ARG A O 1
ATOM 789 N N . SER A 1 99 ? 7.827 9.352 -11.763 1.00 90.50 99 SER A N 1
ATOM 790 C CA . SER A 1 99 ? 6.519 8.794 -12.134 1.00 90.50 99 SER A CA 1
ATOM 791 C C . SER A 1 99 ? 6.634 7.305 -12.448 1.00 90.50 99 SER A C 1
ATOM 793 O O . SER A 1 99 ? 5.915 6.507 -11.858 1.00 90.50 99 SER A O 1
ATOM 795 N N . PHE A 1 100 ? 7.606 6.931 -13.284 1.00 92.69 100 PHE A N 1
ATOM 796 C CA . PHE A 1 100 ? 7.868 5.530 -13.611 1.00 92.69 100 PHE A CA 1
ATOM 797 C C . PHE A 1 100 ? 8.221 4.711 -12.366 1.00 92.69 100 PHE A C 1
ATOM 799 O O . PHE A 1 100 ? 7.678 3.631 -12.157 1.00 92.69 100 PHE A O 1
ATOM 806 N N . MET A 1 101 ? 9.054 5.256 -11.472 1.00 92.06 101 MET A N 1
ATOM 807 C CA . MET A 1 101 ? 9.334 4.598 -10.194 1.00 92.06 101 MET A CA 1
ATOM 808 C C . MET A 1 101 ? 8.041 4.324 -9.414 1.00 92.06 101 MET A C 1
ATOM 810 O O . MET A 1 101 ? 7.836 3.207 -8.950 1.00 92.06 101 MET A O 1
ATOM 814 N N . LEU A 1 102 ? 7.136 5.303 -9.302 1.00 87.75 102 LEU A N 1
ATOM 815 C CA . LEU A 1 102 ? 5.879 5.114 -8.572 1.00 87.75 102 LEU A CA 1
ATOM 816 C C . LEU A 1 102 ? 4.979 4.043 -9.212 1.00 87.75 102 LEU A C 1
ATOM 818 O O . LEU A 1 102 ? 4.328 3.299 -8.475 1.00 87.75 102 LEU A O 1
ATOM 822 N N . ASP A 1 103 ? 4.969 3.949 -10.542 1.00 91.50 103 ASP A N 1
ATOM 823 C CA . ASP A 1 103 ? 4.178 2.976 -11.301 1.00 91.50 103 ASP A CA 1
ATOM 824 C C . ASP A 1 103 ? 4.767 1.557 -11.277 1.00 91.50 103 ASP A C 1
ATOM 826 O O . ASP A 1 103 ? 4.030 0.593 -11.481 1.00 91.50 103 ASP A O 1
ATOM 830 N N . HIS A 1 104 ? 6.061 1.402 -10.977 1.00 93.06 104 HIS A N 1
ATOM 831 C CA . HIS A 1 104 ? 6.735 0.105 -11.086 1.00 93.06 104 HIS A CA 1
ATOM 832 C C . HIS A 1 104 ? 7.385 -0.414 -9.809 1.00 93.06 104 HIS A C 1
ATOM 834 O O . HIS A 1 104 ? 7.658 -1.607 -9.737 1.00 93.06 104 HIS A O 1
ATOM 840 N N . ALA A 1 105 ? 7.612 0.405 -8.784 1.00 90.44 105 ALA A N 1
ATOM 841 C CA . ALA A 1 105 ? 8.286 -0.044 -7.572 1.00 90.44 105 ALA A CA 1
ATOM 842 C C . ALA A 1 105 ? 7.388 -0.919 -6.680 1.00 90.44 105 ALA A C 1
ATOM 844 O O . ALA A 1 105 ? 6.238 -0.587 -6.387 1.00 90.44 105 ALA A O 1
ATOM 845 N N . TRP A 1 106 ? 7.953 -2.013 -6.173 1.00 88.00 106 TRP A N 1
ATOM 846 C CA . TRP A 1 106 ? 7.314 -2.976 -5.279 1.00 88.00 106 TRP A CA 1
ATOM 847 C C . TRP A 1 106 ? 6.756 -2.340 -4.005 1.00 88.00 106 TRP A C 1
ATOM 849 O O . TRP A 1 106 ? 5.703 -2.734 -3.511 1.00 88.00 106 TRP A O 1
ATOM 859 N N . ASN A 1 107 ? 7.414 -1.305 -3.473 1.00 84.50 107 ASN A N 1
ATOM 860 C CA . ASN A 1 107 ? 6.903 -0.601 -2.298 1.00 84.50 107 ASN A CA 1
ATOM 861 C C . ASN A 1 107 ? 5.533 0.051 -2.549 1.00 84.50 107 ASN A C 1
ATOM 863 O O . ASN A 1 107 ? 4.808 0.245 -1.580 1.00 84.50 107 ASN A O 1
ATOM 867 N N . ASN A 1 108 ? 5.169 0.340 -3.801 1.00 88.94 108 ASN A N 1
ATOM 868 C CA . ASN A 1 108 ? 3.876 0.877 -4.224 1.00 88.94 108 ASN A CA 1
ATOM 869 C C . ASN A 1 108 ? 2.894 -0.185 -4.746 1.00 88.94 108 ASN A C 1
ATOM 871 O O . ASN A 1 108 ? 1.848 0.179 -5.284 1.00 88.94 108 ASN A O 1
ATOM 875 N N . SER A 1 109 ? 3.199 -1.475 -4.607 1.00 87.88 109 SER A N 1
ATOM 876 C CA . SER A 1 109 ? 2.292 -2.539 -5.041 1.00 87.88 109 SER A CA 1
ATOM 877 C C . SER A 1 109 ? 1.062 -2.652 -4.141 1.00 87.88 109 SER A C 1
ATOM 879 O O . SER A 1 109 ? 1.173 -2.638 -2.912 1.00 87.88 109 SER A O 1
ATOM 881 N N . LEU A 1 110 ? -0.107 -2.823 -4.770 1.00 87.31 110 LEU A N 1
ATOM 882 C CA . LEU A 1 110 ? -1.352 -3.204 -4.103 1.00 87.31 110 LEU A CA 1
ATOM 883 C C . LEU A 1 110 ? -1.216 -4.558 -3.389 1.00 87.31 110 LEU A C 1
ATOM 885 O O . LEU A 1 110 ? -1.623 -4.689 -2.239 1.00 87.31 110 LEU A O 1
ATOM 889 N N . PHE A 1 111 ? -0.590 -5.542 -4.032 1.00 81.31 111 PHE A N 1
ATOM 890 C CA . PHE A 1 111 ? -0.430 -6.890 -3.481 1.00 81.31 111 PHE A CA 1
ATOM 891 C C . PHE A 1 111 ? 0.471 -6.904 -2.247 1.00 81.31 111 PHE A C 1
ATOM 893 O O . PHE A 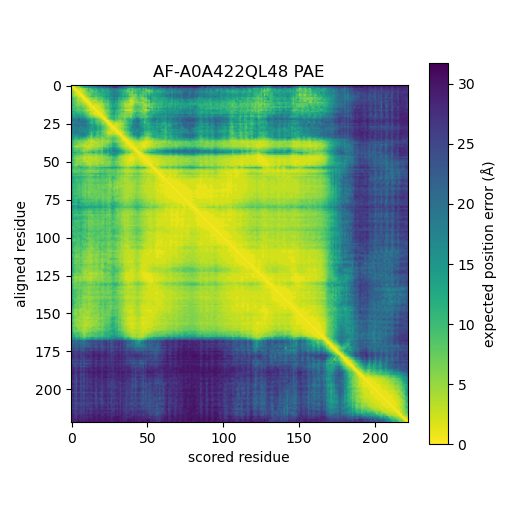1 111 ? 0.157 -7.576 -1.266 1.00 81.31 111 PHE A O 1
ATOM 900 N N . LYS A 1 112 ? 1.528 -6.081 -2.241 1.00 83.06 112 LYS A N 1
ATOM 901 C CA . LYS A 1 112 ? 2.369 -5.885 -1.053 1.00 83.06 112 LYS A CA 1
ATOM 902 C C . LYS A 1 112 ? 1.547 -5.365 0.130 1.00 83.06 112 LYS A C 1
ATOM 904 O O . LYS A 1 112 ? 1.638 -5.908 1.228 1.00 83.06 112 LYS A O 1
ATOM 909 N N . VAL A 1 113 ? 0.781 -4.288 -0.065 1.00 84.94 113 VAL A N 1
ATOM 910 C CA . VAL A 1 113 ? 0.045 -3.666 1.050 1.00 84.94 113 VAL A CA 1
ATOM 911 C C . VAL A 1 113 ? -1.122 -4.529 1.528 1.00 84.94 113 VAL A C 1
ATOM 913 O O . VAL A 1 113 ? -1.406 -4.537 2.721 1.00 84.94 113 VAL A O 1
ATOM 916 N N . LEU A 1 114 ? -1.746 -5.301 0.633 1.00 78.69 114 LEU A N 1
ATOM 917 C CA . LEU A 1 114 ? -2.754 -6.296 0.997 1.00 78.69 114 LEU A CA 1
ATOM 918 C C . LEU A 1 114 ? -2.162 -7.420 1.845 1.00 78.69 114 LEU A C 1
ATOM 920 O O . LEU A 1 114 ? -2.757 -7.775 2.856 1.00 78.69 114 LEU A O 1
ATOM 924 N N . ALA A 1 115 ? -0.986 -7.941 1.483 1.00 72.38 115 ALA A N 1
ATOM 925 C CA . ALA A 1 115 ? -0.316 -8.974 2.272 1.00 72.38 115 ALA A CA 1
ATOM 926 C C . ALA A 1 115 ? -0.004 -8.485 3.697 1.00 72.38 115 ALA A C 1
ATOM 928 O O . ALA A 1 115 ? -0.323 -9.169 4.665 1.00 72.38 115 ALA A O 1
ATOM 929 N N . LEU A 1 116 ? 0.522 -7.261 3.831 1.00 75.06 116 LEU A N 1
ATOM 930 C CA . LEU A 1 116 ? 0.798 -6.654 5.139 1.00 75.06 116 LEU A CA 1
ATOM 931 C C . LEU A 1 116 ? -0.480 -6.423 5.957 1.00 75.06 116 LEU A C 1
ATOM 933 O O . LEU A 1 116 ? -0.508 -6.676 7.161 1.00 75.06 116 LEU A O 1
ATOM 937 N N . GLN A 1 117 ? -1.560 -5.970 5.317 1.00 78.12 117 GLN A N 1
ATOM 938 C CA . GLN A 1 117 ? -2.834 -5.780 6.005 1.00 78.12 117 GLN A CA 1
ATOM 939 C C . GLN A 1 117 ? -3.493 -7.110 6.398 1.00 78.12 117 GLN A C 1
ATOM 941 O O . GLN A 1 117 ? -4.129 -7.172 7.447 1.00 78.12 117 GLN A O 1
ATOM 946 N N . ALA A 1 118 ? -3.324 -8.172 5.609 1.00 72.00 118 ALA A N 1
ATOM 947 C CA . ALA A 1 118 ? -3.800 -9.509 5.950 1.00 72.00 118 ALA A CA 1
ATOM 948 C C . ALA A 1 118 ? -3.025 -10.112 7.135 1.00 72.00 118 ALA A C 1
ATOM 950 O O . ALA A 1 118 ? -3.634 -10.736 8.000 1.00 72.00 118 ALA A O 1
ATOM 951 N N . GLU A 1 119 ? -1.709 -9.887 7.207 1.00 70.38 119 GLU A N 1
ATOM 952 C CA . GLU A 1 119 ? -0.858 -10.350 8.312 1.00 70.38 119 GLU A CA 1
ATOM 953 C C . GLU A 1 119 ? -1.186 -9.638 9.636 1.00 70.38 119 GLU A C 1
ATOM 955 O O . GLU A 1 119 ? -1.298 -10.273 10.685 1.00 70.38 119 GLU A O 1
ATOM 960 N N . HIS A 1 120 ? -1.358 -8.314 9.603 1.00 72.50 120 HIS A N 1
ATOM 961 C CA . HIS A 1 120 ? -1.543 -7.512 10.818 1.00 72.50 120 HIS A CA 1
ATOM 962 C C . HIS A 1 120 ? -3.006 -7.266 11.202 1.00 72.50 120 HIS A C 1
ATOM 964 O O . HIS A 1 120 ? -3.295 -6.966 12.364 1.00 72.50 120 HIS A O 1
ATOM 970 N N . GLY A 1 121 ? -3.923 -7.370 10.243 1.00 73.31 121 GLY A N 1
ATOM 971 C CA . GLY A 1 121 ? -5.298 -6.901 10.359 1.00 73.31 121 GLY A CA 1
ATOM 972 C C . GLY A 1 121 ? -5.433 -5.400 10.083 1.00 73.31 121 GLY A C 1
ATOM 973 O O . GLY A 1 121 ? -4.543 -4.593 10.371 1.00 73.31 121 GLY A O 1
ATOM 974 N N . TRP A 1 122 ? -6.595 -4.999 9.561 1.00 79.81 122 TRP A N 1
ATOM 975 C CA . TRP A 1 122 ? -6.894 -3.600 9.227 1.00 79.81 122 TRP A CA 1
ATOM 976 C C . TRP A 1 122 ? -6.859 -2.666 10.446 1.00 79.81 122 TRP A C 1
ATOM 978 O O . TRP A 1 122 ? -6.604 -1.475 10.299 1.00 79.81 122 TRP A O 1
ATOM 988 N N . GLN A 1 123 ? -7.061 -3.202 11.655 1.00 79.31 123 GLN A N 1
ATOM 989 C CA . GLN A 1 123 ? -6.976 -2.451 12.910 1.00 79.31 123 GLN A CA 1
ATOM 990 C C . GLN A 1 123 ? -5.540 -2.103 13.315 1.00 79.31 123 GLN A C 1
ATOM 992 O O . GLN A 1 123 ? -5.351 -1.316 14.235 1.00 79.31 123 GLN A O 1
ATOM 997 N N . ARG A 1 124 ? -4.529 -2.733 12.706 1.00 78.94 124 ARG A N 1
ATOM 998 C CA . ARG A 1 124 ? -3.114 -2.532 13.055 1.00 78.94 124 ARG A CA 1
ATOM 999 C C . ARG A 1 124 ? -2.269 -2.067 11.881 1.00 78.94 124 ARG A C 1
ATOM 1001 O O . ARG A 1 124 ? -1.180 -1.559 12.119 1.00 78.94 124 ARG A O 1
ATOM 1008 N N . TYR A 1 125 ? -2.743 -2.210 10.645 1.00 83.62 125 TYR A N 1
ATOM 1009 C CA . TYR A 1 125 ? -2.053 -1.730 9.451 1.00 83.62 125 TYR A CA 1
ATOM 1010 C C . TYR A 1 125 ? -3.039 -1.065 8.486 1.00 83.62 125 TYR A C 1
ATOM 1012 O O . TYR A 1 125 ? -3.901 -1.724 7.898 1.00 83.62 125 TYR A O 1
ATOM 1020 N N . VAL A 1 126 ? -2.896 0.248 8.302 1.00 89.31 126 VAL A N 1
ATOM 1021 C CA . VAL A 1 126 ? -3.761 1.061 7.439 1.00 89.31 126 VAL A CA 1
ATOM 1022 C C . VAL A 1 126 ? -2.940 1.726 6.343 1.00 89.31 126 VAL A C 1
ATOM 1024 O O . VAL A 1 126 ? -1.924 2.377 6.595 1.00 89.31 126 VAL A O 1
ATOM 1027 N N . VAL A 1 127 ? -3.431 1.624 5.108 1.00 91.12 127 VAL A N 1
ATOM 1028 C CA . VAL A 1 127 ? -2.924 2.426 3.993 1.00 91.12 127 VAL A CA 1
ATOM 1029 C C . VAL A 1 127 ? -3.599 3.794 4.020 1.00 91.12 127 VAL A C 1
ATOM 1031 O O . VAL A 1 127 ? -4.824 3.900 3.965 1.00 91.12 127 VAL A O 1
ATOM 1034 N N . CYS A 1 128 ? -2.795 4.850 4.091 1.00 92.50 128 CYS A N 1
ATOM 1035 C CA . CYS A 1 128 ? -3.257 6.230 4.126 1.00 92.50 128 CYS A CA 1
ATOM 1036 C C . CYS A 1 128 ? -2.810 6.972 2.865 1.00 92.50 128 CYS A C 1
ATOM 1038 O O . CYS A 1 128 ? -1.619 7.187 2.627 1.00 92.50 128 CYS A O 1
ATOM 1040 N N . PHE A 1 129 ? -3.765 7.394 2.042 1.00 92.00 129 PHE A N 1
ATOM 1041 C CA . PHE A 1 129 ? -3.467 8.152 0.839 1.00 92.00 129 PHE A CA 1
ATOM 1042 C C . PHE A 1 129 ? -3.376 9.662 1.108 1.00 92.00 129 PHE A C 1
ATOM 1044 O O . PHE A 1 129 ? -4.308 10.271 1.632 1.00 92.00 129 PHE A O 1
ATOM 1051 N N . LYS A 1 130 ? -2.293 10.306 0.658 1.00 87.94 130 LYS A N 1
ATOM 1052 C CA . LYS A 1 130 ? -2.118 11.772 0.717 1.00 87.94 130 LYS A CA 1
ATOM 1053 C C . LYS A 1 130 ? -3.172 12.528 -0.085 1.00 87.94 130 LYS A C 1
ATOM 1055 O O . LYS A 1 130 ? -3.512 13.667 0.212 1.00 87.94 130 LYS A O 1
ATOM 1060 N N . ARG A 1 131 ? -3.659 11.903 -1.155 1.00 83.19 131 ARG A N 1
ATOM 1061 C CA . ARG A 1 131 ? -4.697 12.427 -2.044 1.00 83.19 131 ARG A CA 1
ATOM 1062 C C . ARG A 1 131 ? -5.732 11.343 -2.271 1.00 83.19 131 ARG A C 1
ATOM 1064 O O . ARG A 1 131 ? -5.387 10.166 -2.251 1.00 83.19 131 ARG A O 1
ATOM 1071 N N . ASN A 1 132 ? -6.978 11.736 -2.519 1.00 82.56 132 ASN A N 1
ATOM 1072 C CA . ASN A 1 132 ? -8.004 10.772 -2.897 1.00 82.56 132 ASN A CA 1
ATOM 1073 C C . ASN A 1 132 ? -7.542 9.977 -4.135 1.00 82.56 132 ASN A C 1
ATOM 1075 O O . ASN A 1 132 ? -7.127 10.605 -5.116 1.00 82.56 132 ASN A O 1
ATOM 1079 N N . PRO A 1 133 ? -7.609 8.634 -4.110 1.00 85.56 133 PRO A N 1
ATOM 1080 C CA . PRO A 1 133 ? -7.452 7.845 -5.323 1.00 85.56 133 PRO A CA 1
ATOM 1081 C C . PRO A 1 133 ? -8.531 8.218 -6.347 1.00 85.56 133 PRO A C 1
ATOM 1083 O O . PRO A 1 133 ? -9.593 8.744 -5.998 1.00 85.56 133 PRO A O 1
ATOM 1086 N N . SER A 1 134 ? -8.264 7.934 -7.624 1.00 84.94 134 SER A N 1
ATOM 1087 C CA . SER A 1 134 ? -9.294 8.038 -8.660 1.00 84.94 134 SER A CA 1
ATOM 1088 C C . SER A 1 134 ? -10.460 7.088 -8.344 1.00 84.94 134 SER A C 1
ATOM 1090 O O . SER A 1 134 ? -10.287 6.111 -7.616 1.00 84.94 134 SER A O 1
ATOM 1092 N N . LYS A 1 135 ? -11.655 7.335 -8.900 1.00 81.69 135 LYS A N 1
ATOM 1093 C CA . LYS A 1 135 ? -12.808 6.434 -8.699 1.00 81.69 135 LYS A CA 1
ATOM 1094 C C . LYS A 1 135 ? -12.481 4.996 -9.124 1.00 81.69 135 LYS A C 1
ATOM 1096 O O . LYS A 1 135 ? -12.809 4.066 -8.397 1.00 81.69 135 LYS A O 1
ATOM 1101 N N . ALA A 1 136 ? -11.817 4.834 -10.268 1.00 82.69 136 ALA A N 1
ATOM 1102 C CA . ALA A 1 136 ? -11.422 3.528 -10.789 1.00 82.69 136 ALA A CA 1
ATOM 1103 C C . ALA A 1 136 ? -10.422 2.820 -9.859 1.00 82.69 136 ALA A C 1
ATOM 1105 O O . ALA A 1 136 ? -10.599 1.651 -9.532 1.00 82.69 136 ALA A O 1
ATOM 1106 N N . ASP A 1 137 ? -9.413 3.545 -9.366 1.00 86.00 137 ASP A N 1
ATOM 1107 C CA . ASP A 1 137 ? -8.447 2.994 -8.413 1.00 86.00 137 ASP A CA 1
ATOM 1108 C C . ASP A 1 137 ? -9.099 2.618 -7.080 1.00 86.00 137 ASP A C 1
ATOM 1110 O O . ASP A 1 137 ? -8.824 1.550 -6.543 1.00 86.00 137 ASP A O 1
ATOM 1114 N N . ALA A 1 138 ? -9.985 3.470 -6.557 1.00 83.38 138 ALA A N 1
ATOM 1115 C CA . ALA A 1 138 ? -10.689 3.218 -5.306 1.00 83.38 138 ALA A CA 1
ATOM 1116 C C . ALA A 1 138 ? -11.541 1.945 -5.379 1.00 83.38 138 ALA A C 1
ATOM 1118 O O . ALA A 1 138 ? -11.462 1.118 -4.474 1.00 83.38 138 ALA A O 1
ATOM 1119 N N . LEU A 1 139 ? -12.318 1.776 -6.457 1.00 79.75 139 LEU A N 1
ATOM 1120 C CA . LEU A 1 139 ? -13.129 0.576 -6.681 1.00 79.75 139 LEU A CA 1
ATOM 1121 C C . LEU A 1 139 ? -12.256 -0.672 -6.721 1.00 79.75 139 LEU A C 1
ATOM 1123 O O . LEU A 1 139 ? -12.498 -1.603 -5.960 1.00 79.75 139 LEU A O 1
ATOM 1127 N N . ARG A 1 140 ? -11.170 -0.633 -7.496 1.00 83.12 140 ARG A N 1
ATOM 1128 C CA . ARG A 1 140 ? -10.208 -1.730 -7.543 1.00 83.12 140 ARG A CA 1
ATOM 1129 C C . ARG A 1 140 ? -9.650 -2.091 -6.165 1.00 83.12 140 ARG A C 1
ATOM 1131 O O . ARG A 1 140 ? -9.522 -3.267 -5.842 1.00 83.12 140 ARG A O 1
ATOM 1138 N N . TYR A 1 141 ? -9.235 -1.102 -5.374 1.00 85.62 141 TYR A N 1
ATOM 1139 C CA . TYR A 1 141 ? -8.666 -1.365 -4.051 1.00 85.62 141 TYR A CA 1
ATOM 1140 C C . TYR A 1 141 ? -9.691 -2.024 -3.129 1.00 85.62 141 TYR A C 1
ATOM 1142 O O . TYR A 1 141 ? -9.348 -2.961 -2.415 1.00 85.62 141 TYR A O 1
ATOM 1150 N N . ILE A 1 142 ? -10.943 -1.566 -3.185 1.00 78.62 142 ILE A N 1
ATOM 1151 C CA . ILE A 1 142 ? -12.054 -2.126 -2.410 1.00 78.62 142 ILE A CA 1
ATOM 1152 C C . ILE A 1 142 ? -12.362 -3.559 -2.855 1.00 78.62 142 ILE A C 1
ATOM 1154 O O . ILE A 1 142 ? -12.501 -4.435 -2.007 1.00 78.62 142 ILE A O 1
ATOM 1158 N N . GLU A 1 143 ? -12.435 -3.815 -4.163 1.00 74.31 143 GLU A N 1
ATOM 1159 C CA . GLU A 1 143 ? -12.646 -5.156 -4.727 1.00 74.31 143 GLU A CA 1
ATOM 1160 C C . GLU A 1 143 ? -11.540 -6.129 -4.315 1.00 74.31 143 GLU A C 1
ATOM 1162 O O . GLU A 1 143 ? -11.809 -7.295 -4.032 1.00 74.31 143 GLU A O 1
ATOM 1167 N N . ALA A 1 144 ? -10.305 -5.636 -4.208 1.00 72.50 144 ALA A N 1
ATOM 1168 C CA . ALA A 1 144 ? -9.173 -6.405 -3.710 1.00 72.50 144 ALA A CA 1
ATOM 1169 C C . ALA A 1 144 ? -9.163 -6.574 -2.174 1.00 72.50 144 ALA A C 1
ATOM 1171 O O . ALA A 1 144 ? -8.293 -7.260 -1.643 1.00 72.50 144 ALA A O 1
ATOM 1172 N N . GLY A 1 145 ? -10.109 -5.961 -1.454 1.00 76.31 145 GLY A N 1
ATOM 1173 C CA . GLY A 1 145 ? -10.247 -6.064 -0.001 1.00 76.31 145 GLY A CA 1
ATOM 1174 C C . GLY A 1 145 ? -9.373 -5.099 0.804 1.00 76.31 145 GLY A C 1
ATOM 1175 O O . GLY A 1 145 ? -9.234 -5.282 2.012 1.00 76.31 145 GLY A O 1
ATOM 1176 N N . LEU A 1 146 ? -8.786 -4.074 0.176 1.00 83.25 146 LEU A N 1
ATOM 1177 C CA . LEU A 1 146 ? -7.953 -3.100 0.878 1.00 83.25 146 LEU A CA 1
ATOM 1178 C C . LEU A 1 146 ? -8.818 -2.154 1.720 1.00 83.25 146 LEU A C 1
ATOM 1180 O O . LEU A 1 146 ? -9.622 -1.386 1.189 1.00 83.25 146 LEU A O 1
ATOM 1184 N N . VAL A 1 147 ? -8.567 -2.122 3.026 1.00 85.56 147 VAL A N 1
ATOM 1185 C CA . VAL A 1 147 ? -9.070 -1.076 3.920 1.00 85.56 147 VAL A CA 1
ATOM 1186 C C . VAL A 1 147 ? -8.073 0.078 3.918 1.00 85.56 147 VAL A C 1
ATOM 1188 O O . VAL A 1 147 ? -6.931 -0.056 4.364 1.00 85.56 147 VAL A O 1
ATOM 1191 N N . PHE A 1 148 ? -8.495 1.232 3.412 1.00 89.25 148 PHE A N 1
ATOM 1192 C CA . PHE A 1 148 ? -7.657 2.423 3.328 1.00 89.25 148 PHE A CA 1
ATOM 1193 C C . PHE A 1 148 ? -8.419 3.671 3.760 1.00 89.25 148 PHE A C 1
ATOM 1195 O O . PHE A 1 148 ? -9.648 3.703 3.807 1.00 89.25 148 PHE A O 1
ATOM 1202 N N . CYS A 1 149 ? -7.672 4.728 4.044 1.00 88.81 149 CYS A N 1
ATOM 1203 C CA . CYS A 1 149 ? -8.217 6.057 4.269 1.00 88.81 149 CYS A CA 1
ATOM 1204 C C . CYS A 1 149 ? -7.404 7.091 3.487 1.00 88.81 149 CYS A C 1
ATOM 1206 O O . CYS A 1 149 ? -6.405 6.777 2.839 1.00 88.81 149 CYS A O 1
ATOM 1208 N N . THR A 1 150 ? -7.824 8.348 3.546 1.00 89.38 150 THR A N 1
ATOM 1209 C CA . THR A 1 150 ? -6.957 9.474 3.182 1.00 89.38 150 THR A CA 1
ATOM 1210 C C . THR A 1 150 ? -6.363 10.128 4.413 1.00 89.38 150 THR A C 1
ATOM 1212 O O . THR A 1 150 ? -6.882 9.929 5.511 1.00 89.38 150 THR A O 1
ATOM 1215 N N . GLU A 1 151 ? -5.338 10.959 4.220 1.00 86.12 151 GLU A N 1
ATOM 1216 C CA . GLU A 1 151 ? -4.806 11.840 5.263 1.00 86.12 151 GLU A CA 1
ATOM 1217 C C . GLU A 1 151 ? -5.957 12.579 5.964 1.00 86.12 151 GLU A C 1
ATOM 1219 O O . GLU A 1 151 ? -6.121 12.438 7.171 1.00 86.12 151 GLU A O 1
ATOM 1224 N N . LYS A 1 152 ? -6.864 13.207 5.198 1.00 83.62 152 LYS A N 1
ATOM 1225 C CA . LYS A 1 152 ? -8.034 13.940 5.719 1.00 83.62 152 LYS A CA 1
ATOM 1226 C C . LYS A 1 152 ? -8.918 13.118 6.670 1.00 83.62 152 LYS A C 1
ATOM 1228 O O . LYS A 1 152 ? -9.463 13.674 7.615 1.00 83.62 152 LYS A O 1
ATOM 1233 N N . THR A 1 153 ? -9.092 11.828 6.402 1.00 83.00 153 THR A N 1
ATOM 1234 C CA . THR A 1 153 ? -9.990 10.929 7.155 1.00 83.00 153 THR A CA 1
ATOM 1235 C C . THR A 1 153 ? -9.259 10.037 8.151 1.00 83.00 153 THR A C 1
ATOM 1237 O O . THR A 1 153 ? -9.882 9.204 8.805 1.00 83.00 153 THR A O 1
ATOM 1240 N N . LEU A 1 154 ? -7.935 10.166 8.252 1.00 85.88 154 LEU A N 1
ATOM 1241 C CA . LEU A 1 154 ? -7.119 9.352 9.143 1.00 85.88 154 LEU A CA 1
ATOM 1242 C C . LEU A 1 154 ? -7.545 9.481 10.619 1.00 85.88 154 LEU A C 1
ATOM 1244 O O . LEU A 1 154 ? -7.654 8.442 11.267 1.00 85.88 154 LEU A O 1
ATOM 1248 N N . PRO A 1 155 ? -7.864 10.676 11.162 1.00 83.75 155 PRO A N 1
ATOM 1249 C CA . PRO A 1 155 ? -8.334 10.785 12.546 1.00 83.75 155 PRO A CA 1
ATOM 1250 C C . PRO A 1 155 ? -9.606 9.975 12.824 1.00 83.75 155 PRO A C 1
ATOM 1252 O O . PRO A 1 155 ? -9.710 9.330 13.866 1.00 83.75 155 PRO A O 1
ATOM 1255 N N . ASP A 1 156 ? -10.555 9.968 11.885 1.00 81.62 156 ASP A N 1
ATOM 1256 C CA . ASP A 1 156 ? -11.812 9.226 12.026 1.00 81.62 156 ASP A CA 1
ATOM 1257 C C . ASP A 1 156 ? -11.589 7.715 11.897 1.00 81.62 156 ASP A C 1
ATOM 1259 O O . ASP A 1 156 ? -12.187 6.937 12.642 1.00 81.62 156 ASP A O 1
ATOM 1263 N N . MET A 1 157 ? -10.680 7.294 11.011 1.00 84.50 157 MET A N 1
ATOM 1264 C CA . MET A 1 157 ? -10.260 5.894 10.900 1.00 84.50 157 MET A CA 1
ATOM 1265 C C . MET A 1 157 ? -9.616 5.402 12.203 1.00 84.50 157 MET A C 1
ATOM 1267 O O . MET A 1 157 ? -10.004 4.358 12.718 1.00 84.50 157 MET A O 1
ATOM 1271 N N . LEU A 1 158 ? -8.687 6.170 12.781 1.00 84.12 158 LEU A N 1
ATOM 1272 C CA . LEU A 1 158 ? -8.031 5.812 14.043 1.00 84.12 158 LEU A CA 1
ATOM 1273 C C . LEU A 1 158 ? -9.043 5.696 15.192 1.00 84.12 158 LEU A C 1
ATOM 1275 O O . LEU A 1 158 ? -9.028 4.712 15.928 1.00 84.12 158 LEU A O 1
ATOM 1279 N N . ARG A 1 159 ? -9.984 6.639 15.310 1.00 80.06 159 ARG A N 1
ATOM 1280 C CA . ARG A 1 159 ? -11.079 6.545 16.295 1.00 80.06 159 ARG A CA 1
ATOM 1281 C C . ARG A 1 159 ? -11.951 5.311 16.073 1.00 80.06 159 ARG A C 1
ATOM 1283 O O . ARG A 1 159 ? -12.339 4.654 17.031 1.00 80.06 159 ARG A O 1
ATOM 1290 N N . THR A 1 160 ? -12.245 4.982 14.818 1.00 79.88 160 THR A N 1
ATOM 1291 C CA . THR A 1 160 ? -13.031 3.791 14.465 1.00 79.88 160 THR A CA 1
ATOM 1292 C C . THR A 1 160 ? -12.312 2.509 14.883 1.00 79.88 160 THR A C 1
ATOM 1294 O O . THR A 1 160 ? -12.941 1.610 15.433 1.00 79.88 160 THR A O 1
ATOM 1297 N N . ILE A 1 161 ? -10.995 2.440 14.680 1.00 81.88 161 ILE A N 1
ATOM 1298 C CA . ILE A 1 161 ? -10.153 1.323 15.126 1.00 81.88 161 ILE A CA 1
ATOM 1299 C C . ILE A 1 161 ? -10.191 1.180 16.650 1.00 81.88 161 ILE A C 1
ATOM 1301 O O . ILE A 1 161 ? -10.399 0.076 17.150 1.00 81.88 161 ILE A O 1
ATOM 1305 N N . GLU A 1 162 ? -10.036 2.284 17.381 1.00 78.88 162 GLU A N 1
ATOM 1306 C CA . GLU A 1 162 ? -10.085 2.294 18.846 1.00 78.88 162 GLU A CA 1
ATOM 1307 C C . GLU A 1 162 ? -11.436 1.787 19.358 1.00 78.88 162 GLU A C 1
ATOM 1309 O O . GLU A 1 162 ? -11.491 0.866 20.172 1.00 78.88 162 GLU A O 1
ATOM 1314 N N . LEU A 1 163 ? -12.540 2.304 18.813 1.00 75.62 163 LEU A N 1
ATOM 1315 C CA . LEU A 1 163 ? -13.887 1.847 19.158 1.00 75.62 163 LEU A CA 1
ATOM 1316 C C . LEU A 1 163 ? -14.085 0.355 18.845 1.00 75.62 163 LEU A C 1
ATOM 1318 O O . LEU A 1 163 ? -14.562 -0.392 19.704 1.00 75.62 163 LEU A O 1
ATOM 1322 N N . ALA A 1 164 ? -13.648 -0.106 17.670 1.00 73.00 164 ALA A N 1
ATOM 1323 C CA . ALA A 1 164 ? -13.747 -1.509 17.277 1.00 73.00 164 ALA A CA 1
ATOM 1324 C C . ALA A 1 164 ? -12.963 -2.438 18.222 1.00 73.00 164 ALA A C 1
ATOM 1326 O O . ALA A 1 164 ? -13.445 -3.515 18.572 1.00 73.00 164 ALA A O 1
ATOM 1327 N N . GLN A 1 165 ? -11.785 -2.019 18.690 1.00 71.81 165 GLN A N 1
ATOM 1328 C CA . GLN A 1 165 ? -10.987 -2.771 19.669 1.00 71.81 165 GLN A CA 1
ATOM 1329 C C . GLN A 1 165 ? -11.643 -2.835 21.053 1.00 71.81 165 GLN A C 1
ATOM 1331 O O . GLN A 1 165 ? -11.415 -3.785 21.799 1.00 71.81 165 GLN A O 1
ATOM 1336 N N . HIS A 1 166 ? -12.492 -1.862 21.383 1.00 68.62 166 HIS A N 1
ATOM 1337 C CA . HIS A 1 166 ? -13.332 -1.876 22.578 1.00 68.62 166 HIS A CA 1
ATOM 1338 C C . HIS A 1 166 ? -14.629 -2.689 22.411 1.00 68.62 166 HIS A C 1
ATOM 1340 O O . HIS A 1 166 ? -15.474 -2.678 23.305 1.00 68.62 166 HIS A O 1
ATOM 1346 N N . GLY A 1 167 ? -14.796 -3.411 21.295 1.00 59.47 167 GLY A N 1
ATOM 1347 C CA . GLY A 1 167 ? -16.000 -4.194 21.006 1.00 59.47 167 GLY A CA 1
ATOM 1348 C C . GLY A 1 167 ? -17.198 -3.340 20.583 1.00 59.47 167 GLY A C 1
ATOM 1349 O O . GLY A 1 167 ? -18.308 -3.856 20.476 1.00 59.47 167 GLY A O 1
ATOM 1350 N N . ILE A 1 168 ? -16.986 -2.045 20.330 1.00 58.41 168 ILE A N 1
ATOM 1351 C CA . ILE A 1 168 ? -17.999 -1.141 19.791 1.00 58.41 168 ILE A CA 1
ATOM 1352 C C . ILE A 1 168 ? -17.927 -1.265 18.269 1.00 58.41 168 ILE A C 1
ATOM 1354 O O . ILE A 1 168 ? -17.090 -0.650 17.607 1.00 58.41 168 ILE A O 1
ATOM 1358 N N . PHE A 1 169 ? -18.770 -2.140 17.723 1.00 47.03 169 PHE A N 1
ATOM 1359 C CA . PHE A 1 169 ? -18.798 -2.438 16.297 1.00 47.03 169 PHE A CA 1
ATOM 1360 C C . PHE A 1 169 ? -19.456 -1.279 15.537 1.00 47.03 169 PHE A C 1
ATOM 1362 O O . PHE A 1 169 ? -20.636 -0.990 15.723 1.00 47.03 169 PHE A O 1
ATOM 1369 N N . LEU A 1 170 ? -18.684 -0.593 14.694 1.00 46.69 170 LEU A N 1
ATOM 1370 C CA . LEU A 1 170 ? -19.201 0.388 13.744 1.00 46.69 170 LEU A CA 1
ATOM 1371 C C . LEU A 1 170 ? -19.282 -0.288 12.372 1.00 46.69 170 LEU A C 1
ATOM 1373 O O . LEU A 1 170 ? -18.241 -0.462 11.734 1.00 46.69 170 LEU A O 1
ATOM 1377 N N . PRO A 1 171 ? -20.473 -0.690 11.898 1.00 42.00 171 PRO A N 1
ATOM 1378 C CA . PRO A 1 171 ? -20.608 -1.165 10.531 1.00 42.00 171 PRO A CA 1
ATOM 1379 C C . PRO A 1 171 ? -20.262 -0.030 9.561 1.00 42.00 171 PRO A C 1
ATOM 1381 O O . PRO A 1 171 ? -20.726 1.106 9.682 1.00 42.00 171 PRO A O 1
ATOM 1384 N N . PHE A 1 172 ? -19.420 -0.335 8.579 1.00 41.12 172 PHE A N 1
ATOM 1385 C CA . PHE A 1 172 ? -19.019 0.617 7.551 1.00 41.12 172 PHE A CA 1
ATOM 1386 C C . PHE A 1 172 ? -20.055 0.586 6.423 1.00 41.12 172 PHE A C 1
ATOM 1388 O O . PHE A 1 172 ? -20.197 -0.424 5.735 1.00 41.12 172 PHE A O 1
ATOM 1395 N N . GLN A 1 173 ? -20.770 1.689 6.190 1.00 37.53 173 GLN A N 1
ATOM 1396 C CA . GLN A 1 173 ? -21.562 1.859 4.970 1.00 37.53 173 GLN A CA 1
ATOM 1397 C C . GLN A 1 173 ? -20.826 2.746 3.968 1.00 37.53 173 GLN A C 1
ATOM 1399 O O . GLN A 1 173 ? -20.572 3.927 4.206 1.00 37.53 173 GLN A O 1
ATOM 1404 N N . LEU A 1 174 ? -20.532 2.176 2.799 1.00 38.22 174 LEU A N 1
ATOM 1405 C CA . LEU A 1 174 ? -20.009 2.904 1.650 1.00 38.22 174 LEU A CA 1
ATOM 1406 C C . LEU A 1 174 ? -21.130 3.755 1.029 1.00 38.22 174 LEU A C 1
ATOM 1408 O O . LEU A 1 174 ? -21.972 3.240 0.292 1.00 38.22 174 LEU A O 1
ATOM 1412 N N . LYS A 1 175 ? -21.143 5.068 1.285 1.00 35.09 175 LYS A N 1
ATOM 1413 C CA . LYS A 1 175 ? -21.996 6.008 0.539 1.00 35.09 175 LYS A CA 1
ATOM 1414 C C . LYS A 1 175 ? -21.219 6.602 -0.635 1.00 35.09 175 LYS A C 1
ATOM 1416 O O . LYS A 1 175 ? -20.465 7.554 -0.490 1.00 35.09 175 LYS A O 1
ATOM 1421 N N . THR A 1 176 ? -21.449 6.067 -1.832 1.00 34.94 176 THR A N 1
ATOM 1422 C CA . THR A 1 176 ? -20.859 6.520 -3.110 1.00 34.94 176 THR A CA 1
ATOM 1423 C C . THR A 1 176 ? -21.568 7.736 -3.719 1.00 34.94 176 THR A C 1
ATOM 1425 O O . THR A 1 176 ? -21.575 7.919 -4.935 1.00 34.94 176 THR A O 1
ATOM 1428 N N . ARG A 1 177 ? -22.165 8.607 -2.899 1.00 32.97 177 ARG A N 1
ATOM 1429 C CA . ARG A 1 177 ? -22.720 9.880 -3.375 1.00 32.97 177 ARG A CA 1
ATOM 1430 C C . ARG A 1 177 ? -21.713 10.981 -3.060 1.00 32.97 177 ARG A C 1
ATOM 1432 O O . ARG A 1 177 ? -21.764 11.590 -2.003 1.00 32.97 177 ARG A O 1
ATOM 1439 N N . THR A 1 178 ? -20.788 11.210 -3.990 1.00 33.59 178 THR A N 1
ATOM 1440 C CA . THR A 1 178 ? -19.988 12.449 -4.048 1.00 33.59 178 THR A CA 1
ATOM 1441 C C . THR A 1 178 ? -18.845 12.553 -3.018 1.00 33.59 178 THR A C 1
ATOM 1443 O O . THR A 1 178 ? -18.840 13.419 -2.155 1.00 33.59 178 THR A O 1
ATOM 1446 N N . TYR A 1 179 ? -17.832 11.685 -3.139 1.00 35.72 179 TYR A N 1
ATOM 1447 C CA . TYR A 1 179 ? -16.457 11.865 -2.616 1.00 35.72 179 TYR A CA 1
ATOM 1448 C C . TYR A 1 179 ? -16.287 12.406 -1.175 1.00 35.72 179 TYR A C 1
ATOM 1450 O O . TYR A 1 179 ? -15.378 13.193 -0.900 1.00 35.72 179 TYR A O 1
ATOM 1458 N N . GLY A 1 180 ? -17.115 11.945 -0.239 1.00 29.45 180 GLY A N 1
ATOM 1459 C CA . GLY A 1 180 ? -16.950 12.161 1.196 1.00 29.45 180 GLY A CA 1
ATOM 1460 C C . GLY A 1 180 ? -17.120 10.847 1.950 1.00 29.45 180 GLY A C 1
ATOM 1461 O O . GLY A 1 180 ? -18.074 10.115 1.702 1.00 29.45 180 GLY A O 1
ATOM 1462 N N . TYR A 1 181 ? -16.199 10.544 2.864 1.00 37.22 181 TYR A N 1
ATOM 1463 C CA . TYR A 1 181 ? -16.381 9.462 3.828 1.00 37.22 181 TYR A CA 1
ATOM 1464 C C . TYR A 1 181 ? -17.209 10.030 4.981 1.00 37.22 181 TYR A C 1
ATOM 1466 O O . TYR A 1 181 ? -16.774 10.977 5.632 1.00 37.22 181 TYR A O 1
ATOM 1474 N N . SER A 1 182 ? -18.409 9.501 5.210 1.00 30.23 182 SER A N 1
ATOM 1475 C CA . SER A 1 182 ? -19.215 9.857 6.380 1.00 30.23 182 SER A CA 1
ATOM 1476 C C . SER A 1 182 ? -19.496 8.611 7.204 1.00 30.23 182 SER A C 1
ATOM 1478 O O . SER A 1 182 ? -20.159 7.689 6.722 1.00 30.23 182 SER A O 1
ATOM 1480 N N . VAL A 1 183 ? -19.012 8.608 8.445 1.00 34.38 183 VAL A N 1
ATOM 1481 C CA . VAL A 1 183 ? -19.350 7.609 9.459 1.00 34.38 183 VAL A CA 1
ATOM 1482 C C . VAL A 1 183 ? -20.769 7.908 9.928 1.00 34.38 183 VAL A C 1
ATOM 1484 O O . VAL A 1 183 ? -21.031 8.984 10.460 1.00 34.38 183 VAL A O 1
ATOM 1487 N N . THR A 1 184 ? -21.694 6.980 9.701 1.00 33.88 184 THR A N 1
ATOM 1488 C CA . THR A 1 184 ? -23.028 7.049 10.311 1.00 33.88 184 THR A CA 1
ATOM 1489 C C . THR A 1 184 ? -23.179 5.798 11.169 1.00 33.88 184 THR A C 1
ATOM 1491 O O . THR A 1 184 ? -23.013 4.712 10.616 1.00 33.88 184 THR A O 1
ATOM 1494 N N . PRO A 1 185 ? -23.429 5.912 12.485 1.00 34.97 185 PRO A N 1
ATOM 1495 C CA . PRO A 1 185 ? -23.740 4.753 13.314 1.00 34.97 185 PRO A CA 1
ATOM 1496 C C . PRO A 1 185 ? -24.970 4.037 12.746 1.00 34.97 185 PRO A C 1
ATOM 1498 O O . PRO A 1 185 ? -25.968 4.690 12.432 1.00 34.97 185 PRO A O 1
ATOM 1501 N N . ASP A 1 186 ? -24.906 2.715 12.592 1.00 39.84 186 ASP A N 1
ATOM 1502 C CA . ASP A 1 186 ? -26.094 1.930 12.259 1.00 39.84 186 ASP A CA 1
ATOM 1503 C C . ASP A 1 186 ? -26.881 1.701 13.552 1.00 39.84 186 ASP A C 1
ATOM 1505 O O . ASP A 1 186 ? -26.446 0.999 14.464 1.00 39.84 186 ASP A O 1
ATOM 1509 N N . HIS A 1 187 ? -28.011 2.391 13.676 1.00 42.19 187 HIS A N 1
ATOM 1510 C CA . HIS A 1 187 ? -28.810 2.430 14.900 1.00 42.19 187 HIS A CA 1
ATOM 1511 C C . HIS A 1 187 ? -29.742 1.213 15.062 1.00 42.19 187 HIS A C 1
ATOM 1513 O O . HIS A 1 187 ? -30.571 1.197 15.970 1.00 42.19 187 HIS A O 1
ATOM 1519 N N . THR A 1 188 ? -29.657 0.192 14.202 1.00 47.94 188 THR A N 1
ATOM 1520 C CA . THR A 1 188 ? -30.665 -0.884 14.140 1.00 47.94 188 THR A CA 1
ATOM 1521 C C . THR A 1 188 ? -30.471 -2.044 15.119 1.00 47.94 188 THR A C 1
ATOM 1523 O O . THR A 1 188 ? -31.366 -2.881 15.234 1.00 47.94 188 THR A O 1
ATOM 1526 N N . ASP A 1 189 ? -29.340 -2.127 15.825 1.00 49.97 189 ASP A N 1
ATOM 1527 C CA . ASP A 1 189 ? -28.966 -3.332 16.594 1.00 49.97 189 ASP A CA 1
ATOM 1528 C C . ASP A 1 189 ? -28.761 -3.099 18.095 1.00 49.97 189 ASP A C 1
ATOM 1530 O O . ASP A 1 189 ? -28.220 -3.949 18.806 1.00 49.97 189 ASP A O 1
ATOM 1534 N N . HIS A 1 190 ? -29.252 -1.970 18.611 1.00 45.06 190 HIS A N 1
ATOM 1535 C CA . HIS A 1 190 ? -29.250 -1.706 20.047 1.00 45.06 190 HIS A CA 1
ATOM 1536 C C . HIS A 1 190 ? -30.011 -2.803 20.818 1.00 45.06 190 HIS A C 1
ATOM 1538 O O . HIS A 1 190 ? -31.201 -3.019 20.602 1.00 45.06 190 HIS A O 1
ATOM 1544 N N . GLY A 1 191 ? -29.315 -3.476 21.744 1.00 54.50 191 GLY A N 1
ATOM 1545 C CA . GLY A 1 191 ? -29.891 -4.452 22.680 1.00 54.50 191 GLY A CA 1
ATOM 1546 C C . GLY A 1 191 ? -29.777 -5.928 22.281 1.00 54.50 191 GLY A C 1
ATOM 1547 O O . GLY A 1 191 ? -30.217 -6.779 23.052 1.00 54.50 191 GLY A O 1
ATOM 1548 N N . LYS A 1 192 ? -29.181 -6.259 21.127 1.00 57.97 192 LYS A N 1
ATOM 1549 C CA . LYS A 1 192 ? -28.999 -7.658 20.701 1.00 57.97 192 LYS A CA 1
ATOM 1550 C C . LYS A 1 192 ? -27.712 -8.287 21.266 1.00 57.97 192 LYS A C 1
ATOM 1552 O O . LYS A 1 192 ? -26.712 -7.585 21.434 1.00 57.97 192 LYS A O 1
ATOM 1557 N N . PRO A 1 193 ? -27.689 -9.607 21.531 1.00 61.69 193 PRO A N 1
ATOM 1558 C CA . PRO A 1 193 ? -26.468 -10.334 21.879 1.00 61.69 193 PRO A CA 1
ATOM 1559 C C . PRO A 1 193 ? -25.405 -10.259 20.770 1.00 61.69 193 PRO A C 1
ATOM 1561 O O . PRO A 1 193 ? -25.727 -10.320 19.585 1.00 61.69 193 PRO A O 1
ATOM 1564 N N . ALA A 1 194 ? -24.121 -10.220 21.141 1.00 46.72 194 ALA A N 1
ATOM 1565 C CA . ALA A 1 194 ? -23.000 -10.061 20.201 1.00 46.72 194 ALA A CA 1
ATOM 1566 C C . ALA A 1 194 ? -22.969 -11.105 19.063 1.00 46.72 194 ALA A C 1
ATOM 1568 O O . ALA A 1 194 ? -22.574 -10.790 17.942 1.00 46.72 194 ALA A O 1
ATOM 1569 N N . ALA A 1 195 ? -23.420 -12.336 19.326 1.00 51.56 195 ALA A N 1
ATOM 1570 C CA . ALA A 1 195 ? -23.509 -13.387 18.313 1.00 51.56 195 ALA A CA 1
ATOM 1571 C C . ALA A 1 195 ? -24.588 -13.104 17.248 1.00 51.56 195 ALA A C 1
ATOM 1573 O O . ALA A 1 195 ? -24.384 -13.404 16.073 1.00 51.56 195 ALA A O 1
ATOM 1574 N N . GLU A 1 196 ? -25.711 -12.491 17.635 1.00 56.72 196 GLU A N 1
ATOM 1575 C CA . GLU A 1 196 ? -26.776 -12.095 16.705 1.00 56.72 196 GLU A CA 1
ATOM 1576 C C . GLU A 1 196 ? -26.380 -10.876 15.877 1.00 56.72 196 GLU A C 1
ATOM 1578 O O . GLU A 1 196 ? -26.702 -10.817 14.691 1.00 56.72 196 GLU A O 1
ATOM 1583 N N . ILE A 1 197 ? -25.634 -9.943 16.476 1.00 52.12 197 ILE A N 1
ATOM 1584 C CA . ILE A 1 197 ? -25.043 -8.806 15.761 1.00 52.12 197 ILE A CA 1
ATOM 1585 C C . ILE A 1 197 ? -24.085 -9.332 14.685 1.00 52.12 197 ILE A C 1
ATOM 1587 O O . ILE A 1 197 ? -24.267 -9.035 13.509 1.00 52.12 197 ILE A O 1
ATOM 1591 N N . ALA A 1 198 ? -23.155 -10.223 15.048 1.00 47.25 198 ALA A N 1
ATOM 1592 C CA . ALA A 1 198 ? -22.204 -10.810 14.103 1.00 47.25 198 ALA A CA 1
ATOM 1593 C C . ALA A 1 198 ? -22.883 -11.599 12.963 1.00 47.25 198 ALA A C 1
ATOM 1595 O O . ALA A 1 198 ? -22.461 -11.512 11.808 1.00 47.25 198 ALA A O 1
ATOM 1596 N N . ALA A 1 199 ? -23.943 -12.358 13.261 1.00 56.66 199 ALA A N 1
ATOM 1597 C CA . ALA A 1 199 ? -24.703 -13.099 12.253 1.00 56.66 199 ALA A CA 1
ATOM 1598 C C . ALA A 1 199 ? -25.497 -12.168 11.318 1.00 56.66 199 ALA A C 1
ATOM 1600 O O . ALA A 1 199 ? -25.516 -12.369 10.101 1.00 56.66 199 ALA A O 1
ATOM 1601 N N . SER A 1 200 ? -26.121 -11.129 11.877 1.00 56.19 200 SER A N 1
ATOM 1602 C CA . SER A 1 200 ? -26.835 -10.095 11.127 1.00 56.19 200 SER A CA 1
ATOM 1603 C C . SER A 1 200 ? -25.891 -9.319 10.204 1.00 56.19 200 SER A C 1
ATOM 1605 O O . SER A 1 200 ? -26.191 -9.143 9.023 1.00 56.19 200 SER A O 1
ATOM 1607 N N . ASP A 1 201 ? -24.731 -8.908 10.709 1.00 51.66 201 ASP A N 1
ATOM 1608 C CA . ASP A 1 201 ? -23.734 -8.151 9.951 1.00 51.66 201 ASP A CA 1
ATOM 1609 C C . ASP A 1 201 ? -23.147 -8.976 8.808 1.00 51.66 201 ASP A C 1
ATOM 1611 O O . ASP A 1 201 ? -23.024 -8.487 7.683 1.00 51.66 201 ASP A O 1
ATOM 1615 N N . ARG A 1 202 ? -22.864 -10.259 9.061 1.00 48.19 202 ARG A N 1
ATOM 1616 C CA . ARG A 1 202 ? -22.438 -11.199 8.023 1.00 48.19 202 ARG A CA 1
ATOM 1617 C C . ARG A 1 202 ? -23.489 -11.340 6.922 1.00 48.19 202 ARG A C 1
ATOM 1619 O O . ARG A 1 202 ? -23.147 -11.251 5.747 1.00 48.19 202 ARG A O 1
ATOM 1626 N N . SER A 1 203 ? -24.760 -11.486 7.293 1.00 54.28 203 SER A N 1
ATOM 1627 C CA . SER A 1 203 ? -25.870 -11.576 6.336 1.00 54.28 203 SER A CA 1
ATOM 1628 C C . SER A 1 203 ? -26.008 -10.301 5.491 1.00 54.28 203 SER A C 1
ATOM 1630 O O . SER A 1 203 ? -26.117 -10.373 4.267 1.00 54.28 203 SER A O 1
ATOM 1632 N N . ARG A 1 204 ? -25.912 -9.112 6.106 1.00 55.81 204 ARG A N 1
ATOM 1633 C CA . ARG A 1 204 ? -25.939 -7.823 5.385 1.00 55.81 204 ARG A CA 1
ATOM 1634 C C . ARG A 1 204 ? -24.748 -7.664 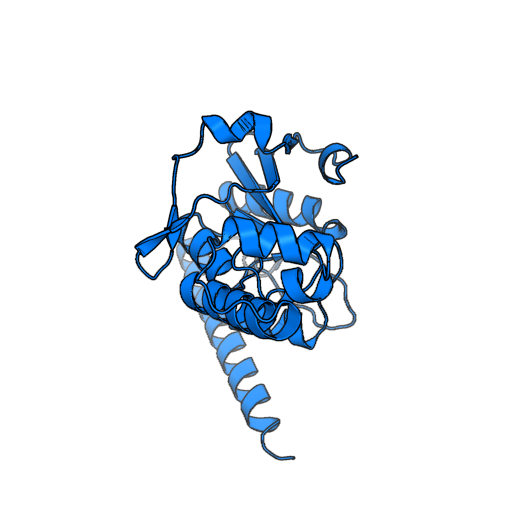4.442 1.00 55.81 204 ARG A C 1
ATOM 1636 O O . ARG A 1 204 ? -24.916 -7.184 3.320 1.00 55.81 204 ARG A O 1
ATOM 1643 N N . TYR A 1 205 ? -23.555 -8.072 4.874 1.00 46.16 205 TYR A N 1
ATOM 1644 C CA . TYR A 1 205 ? -22.355 -8.067 4.041 1.00 46.16 205 TYR A CA 1
ATOM 1645 C C . TYR A 1 205 ? -22.526 -8.980 2.820 1.00 46.16 205 TYR A C 1
ATOM 1647 O O . TYR A 1 205 ? -22.320 -8.542 1.689 1.00 46.16 205 TYR A O 1
ATOM 1655 N N . GLU A 1 206 ? -22.983 -10.216 3.028 1.00 52.06 206 GLU A N 1
ATOM 1656 C CA . GLU A 1 206 ? -23.227 -11.186 1.957 1.00 52.06 206 GLU A CA 1
ATOM 1657 C C . GLU A 1 206 ? -24.292 -10.678 0.964 1.00 52.06 206 GLU A C 1
ATOM 1659 O O . GLU A 1 206 ? -24.080 -10.739 -0.249 1.00 52.06 206 GLU A O 1
ATOM 1664 N N . GLN A 1 207 ? -25.381 -10.070 1.452 1.00 54.34 207 GLN A N 1
ATOM 1665 C CA . GLN A 1 207 ? -26.397 -9.422 0.611 1.00 54.34 207 GLN A CA 1
ATOM 1666 C C . GLN A 1 207 ? -25.828 -8.254 -0.203 1.00 54.34 207 GLN A C 1
ATOM 1668 O O . GLN A 1 207 ? -26.143 -8.105 -1.386 1.00 54.34 207 GLN A O 1
ATOM 1673 N N . ARG A 1 208 ? -24.969 -7.424 0.401 1.00 51.28 208 ARG A N 1
ATOM 1674 C CA . ARG A 1 208 ? -24.367 -6.281 -0.291 1.00 51.28 208 ARG A CA 1
ATOM 1675 C C . ARG A 1 208 ? -23.390 -6.726 -1.376 1.00 51.28 208 ARG A C 1
ATOM 1677 O O . ARG A 1 208 ? -23.419 -6.166 -2.469 1.00 51.28 208 ARG A O 1
ATOM 1684 N N . ILE A 1 209 ? -22.573 -7.742 -1.105 1.00 46.84 209 ILE A N 1
ATOM 1685 C CA . ILE A 1 209 ? -21.673 -8.346 -2.095 1.00 46.84 209 ILE A CA 1
ATOM 1686 C C . ILE A 1 209 ? -22.469 -8.974 -3.244 1.00 46.84 209 ILE A C 1
ATOM 1688 O O . ILE A 1 209 ? -22.100 -8.799 -4.404 1.00 46.84 209 ILE A O 1
ATOM 1692 N N . ALA A 1 210 ? -23.584 -9.652 -2.957 1.00 53.03 210 ALA A N 1
ATOM 1693 C CA . ALA A 1 210 ? -24.460 -10.196 -3.992 1.00 53.03 210 ALA A CA 1
ATOM 1694 C C . ALA A 1 210 ? -25.070 -9.092 -4.880 1.00 53.03 210 ALA A C 1
ATOM 1696 O O . ALA A 1 210 ? -25.055 -9.217 -6.106 1.00 53.03 210 ALA A O 1
ATOM 1697 N N . ALA A 1 211 ? -25.533 -7.985 -4.290 1.00 49.16 211 ALA A N 1
ATOM 1698 C CA . ALA A 1 211 ? -26.066 -6.844 -5.038 1.00 49.16 211 ALA A CA 1
ATOM 1699 C C . ALA A 1 211 ? -25.004 -6.194 -5.941 1.00 49.16 211 ALA A C 1
ATOM 1701 O O . ALA A 1 211 ? -25.266 -5.969 -7.118 1.00 49.16 211 ALA A O 1
ATOM 1702 N N . ILE A 1 212 ? -23.786 -5.986 -5.428 1.00 45.81 212 ILE A N 1
ATOM 1703 C CA . ILE A 1 212 ? -22.663 -5.426 -6.201 1.00 45.81 212 ILE A CA 1
ATOM 1704 C C . ILE A 1 212 ? -22.285 -6.343 -7.371 1.00 45.81 212 ILE A C 1
ATOM 1706 O O . ILE A 1 212 ? -22.094 -5.866 -8.483 1.00 45.81 212 ILE A O 1
ATOM 1710 N N . ARG A 1 213 ? -22.228 -7.665 -7.158 1.00 46.97 213 ARG A N 1
ATOM 1711 C CA . ARG A 1 213 ? -21.974 -8.637 -8.239 1.00 46.97 213 ARG A CA 1
ATOM 1712 C C . ARG A 1 213 ? -23.052 -8.593 -9.322 1.00 46.97 213 ARG A C 1
ATOM 1714 O O . ARG A 1 213 ? -22.741 -8.722 -10.499 1.00 46.97 213 ARG A O 1
ATOM 1721 N N . THR A 1 214 ? -24.304 -8.389 -8.920 1.00 51.25 214 THR A N 1
ATOM 1722 C CA . THR A 1 214 ? -25.442 -8.288 -9.844 1.00 51.25 214 THR A CA 1
ATOM 1723 C C . THR A 1 214 ? -25.425 -6.969 -10.626 1.00 51.25 214 THR A C 1
ATOM 1725 O O . THR A 1 214 ? -25.789 -6.947 -11.798 1.00 51.25 214 THR A O 1
ATOM 1728 N N . GLU A 1 215 ? -24.986 -5.872 -10.003 1.00 46.25 215 GLU A N 1
ATOM 1729 C CA . GLU A 1 215 ? -24.795 -4.575 -10.665 1.00 46.25 215 GLU A CA 1
ATOM 1730 C C . GLU A 1 215 ? -23.617 -4.622 -11.651 1.00 46.25 215 GLU A C 1
ATOM 1732 O O . GLU A 1 215 ? -23.769 -4.189 -12.787 1.00 46.25 215 GLU A O 1
ATOM 1737 N N . ALA A 1 216 ? -22.497 -5.249 -11.277 1.00 41.16 216 ALA A N 1
ATOM 1738 C CA . ALA A 1 216 ? -21.336 -5.421 -12.154 1.00 41.16 216 ALA A CA 1
ATOM 1739 C C . ALA A 1 216 ? -21.651 -6.268 -13.402 1.00 41.16 216 ALA A C 1
ATOM 1741 O O . ALA A 1 216 ? -21.224 -5.930 -14.497 1.00 41.16 216 ALA A O 1
ATOM 1742 N N . GLN A 1 217 ? -22.469 -7.319 -13.270 1.00 42.47 217 GLN A N 1
ATOM 1743 C CA . GLN A 1 217 ? -22.915 -8.133 -14.412 1.00 42.47 217 GLN A CA 1
ATOM 1744 C C . GLN A 1 217 ? -23.885 -7.409 -15.359 1.00 42.47 217 GLN A C 1
ATOM 1746 O O . GLN A 1 217 ? -24.098 -7.865 -16.482 1.00 42.47 217 GLN A O 1
ATOM 1751 N N . ARG A 1 218 ? -24.508 -6.306 -14.924 1.00 43.03 218 ARG A N 1
ATOM 1752 C CA . ARG A 1 218 ? -25.392 -5.495 -15.775 1.00 43.03 218 ARG A CA 1
ATOM 1753 C C . ARG A 1 218 ? -24.632 -4.486 -16.634 1.00 43.03 218 ARG A C 1
ATOM 1755 O O . ARG A 1 218 ? -25.151 -4.122 -17.685 1.00 43.03 218 ARG A O 1
ATOM 1762 N N . ASP A 1 2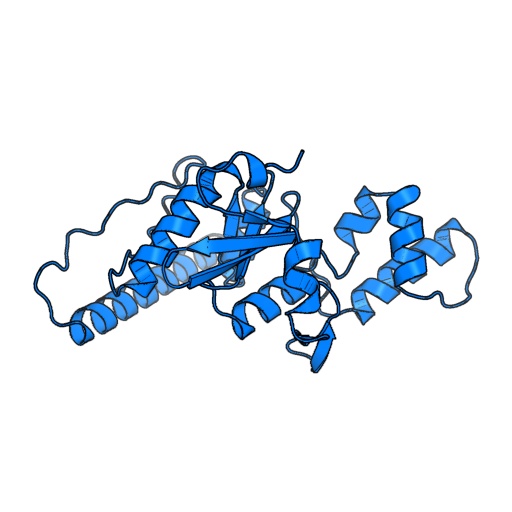19 ? -23.428 -4.091 -16.227 1.00 41.06 219 ASP A N 1
ATOM 1763 C CA . ASP A 1 219 ? -22.580 -3.157 -16.978 1.00 41.06 219 ASP A CA 1
ATOM 1764 C C . ASP A 1 219 ? -21.744 -3.849 -18.081 1.00 41.06 219 ASP A C 1
ATOM 1766 O O . ASP A 1 219 ? -21.184 -3.164 -18.929 1.00 41.06 219 ASP A O 1
ATOM 1770 N N . ASP A 1 220 ? -21.744 -5.189 -18.151 1.00 39.09 220 ASP A N 1
ATOM 1771 C CA . ASP A 1 220 ? -21.151 -5.981 -19.251 1.00 39.09 220 ASP A CA 1
ATOM 1772 C C . ASP A 1 220 ? -22.058 -6.073 -20.510 1.00 39.09 220 ASP A C 1
ATOM 1774 O O . ASP A 1 220 ? -21.771 -6.824 -21.443 1.00 39.09 220 ASP A O 1
ATOM 1778 N N . TRP A 1 221 ? -23.169 -5.324 -20.552 1.00 35.94 221 TRP A N 1
ATOM 1779 C CA . TRP A 1 221 ? -24.135 -5.292 -21.664 1.00 35.94 221 TRP A CA 1
ATOM 1780 C C . TRP A 1 221 ? -24.190 -3.941 -22.402 1.00 35.94 221 TRP A C 1
ATOM 1782 O O . TRP A 1 221 ? -25.265 -3.569 -22.867 1.00 35.94 221 TRP A O 1
ATOM 1792 N N . TYR A 1 222 ? -23.074 -3.213 -22.537 1.00 34.19 222 TYR A N 1
ATOM 1793 C CA . TYR A 1 222 ? -22.933 -2.108 -23.506 1.00 34.19 222 TYR A CA 1
ATOM 1794 C C . TYR A 1 222 ? -21.504 -1.950 -24.026 1.00 34.19 222 TYR A C 1
ATOM 1796 O O . TYR A 1 222 ? -20.570 -1.887 -23.199 1.00 34.19 222 TYR A O 1
#

pLDDT: mean 71.61, std 19.26, range [29.45, 97.69]